Protein 4A3P (pdb70)

Secondary structure (DSSP, 8-state):
---HHHHHHHHHHHTTPPP-TT-EEEEEEHHHHHHHHHHHT-STT--TTTT-GGG---SB--GGGBPP--BPSS--BTTTEEEEEHHHHHHHHHHH-BPTT----EEEEEEETTEEEE--SPEEEEEEETTEEEEEEEEEE-TTSBHHHHHHHHHHHTT--TTS-EEEEEEEETTEEEE---TTSBHHHHT--TT-EEEEEEPP------

InterPro domains:
  IPR001394 Peptidase C19, ubiquitin carboxyl-terminal hydrolase [PF00443] (289-930)
  IPR006615 Peptidase C19, ubiquitin-specific peptidase, DUSP domain [PF06337] (27-118)
  IPR006615 Peptidase C19, ubiquitin-specific peptidase, DUSP domain [PS51283] (7-118)
  IPR006615 Peptidase C19, ubiquitin-specific peptidase, DUSP domain [SM00695] (23-121)
  IPR013792 RNA 3'-terminal phosphate cyclase/enolpyruvate transferase, alpha/beta [SSF55205] (500-602)
  IPR018200 Ubiquitin specific protease, conserved site [PS00972] (290-305)
  IPR018200 Ubiquitin specific protease, conserved site [PS00973] (875-892)
  IPR028135 Ubiquitin-like domain, USP-type [PF14836] (136-222)
  IPR028889 Ubiquitin specific protease UPS, catalytic domain [PS50235] (289-933)
  IPR029071 Ubiquitin-like domain superfamily [SSF54236] (146-217)
  IPR029346 Ubiquitin carboxyl-terminal hydrolase, C-terminal [PF14533] (472-600)
  IPR035927 DUSP-like superfamily [G3DSA:3.30.2230.10] (3-131)
  IPR035927 DUSP-like superfamily [SSF143791] (6-119)
  IPR038765 Papain-like cysteine peptidase superfamily [SSF54001] (286-932)
  IPR050185 Ubiquitin carboxyl-terminal hydrolase [PTHR21646] (228-932)

Radius of gyration: 21.7 Å; Cα contacts (8 Å, |Δi|>4): 375; chains: 1; bounding box: 63×31×49 Å

Solvent-accessible surface area: 12199 Å² total; per-residue (Å²): 107,29,86,41,71,52,3,54,61,40,0,38,98,20,39,166,51,78,58,158,115,46,63,37,8,31,0,0,16,19,89,10,2,102,50,0,54,45,28,0,0,31,37,98,171,25,81,189,53,64,36,60,138,125,6,89,21,14,53,0,43,0,64,37,3,55,105,149,122,67,13,85,121,153,24,93,66,123,140,51,12,12,30,0,12,57,90,0,9,78,58,0,45,90,37,9,79,42,64,120,88,35,140,66,9,44,32,60,1,15,112,99,71,176,138,37,80,10,10,17,99,50,9,37,0,78,0,0,32,37,70,76,72,137,87,60,37,56,95,119,12,9,64,40,44,44,2,52,54,0,30,127,54,0,44,93,42,46,96,11,74,141,164,51,111,26,78,5,44,16,70,146,120,86,143,49,31,68,63,23,112,67,76,117,31,40,0,109,116,34,51,8,114,112,27,9,26,0,0,0,0,46,19,66,187,118,94,80,60,97

B-factor: mean 21.83, std 9.87, range [9.02, 79.8]

GO terms:
  GO:0005515 protein binding (F, IPI)
  GO:0101005 deubiquitinase activity (F, IDA)
  GO:0016579 protein deubiquitination (P, IDA)
  GO:0051252 regulation of RNA metabolic process (P, IDA)
  GO:0035520 monoubiquitinated protein deubiquitination (P, IDA)
  GO:1900246 positive regulation of RIG-I signaling pathway (P, IDA)
  GO:1990380 K48-linked deubiquitinase activity (F, IDA)
  GO:0061649 ubiquitin-modified histone reader activity (F, IDA)
  GO:0004843 cysteine-type deubiquitinase activity (F, IDA)
  GO:0005634 nucleus (C, IDA)
  GO:0005737 cytoplasm (C, IDA)
  GO:1905035 negative regulation of antifungal innate immune response (P, IDA)
  GO:1990167 protein K27-linked deubiquitination (P, IDA)
  GO:0030509 BMP signaling pathway (P, IDA)
  GO:0007179 transforming growth factor beta receptor signaling pathway (P, IDA)
  GO:0004197 cysteine-type endopeptidase activity (F, IMP)
  GO:0005160 transforming growth factor beta receptor binding (F, IPI)
  GO:0046332 SMAD binding (F, IPI)
  GO:0004843 cysteine-type deubiquitinase activity (F, TAS)
  GO:0004197 cysteine-type endopeptidase activity (F, TAS)

CATH classification: 3.30.2230.10 (+1 more: 3.10.20.90)

Organism: Homo sapiens (NCBI:txid9606)

Foldseek 3Di:
DDQLVVLLVVQVVQLPDFADFFFKKFKAFVVLVVLSCLQSVNDPVRVPQHVPPVSNSAAGDPPVQDDVVRGDPPDDEPVTIGMGTPVSVVVSCVVHNHDPPDDIQMFGWDDDDPGIDTDRHWAKEWEEEPVDPPPTDIDTDHQQQFQLVVVVVNCVVVVPDPPWDKWKWKDPDPPDIDTPPDRGHGNNRVVDGHHIYMYMWTQDPVGTPD

Structure (mmCIF, N/CA/C/O backbone):
data_4A3P
#
_entry.id   4A3P
#
_cell.length_a   44.950
_cell.length_b   44.250
_cell.length_c   56.150
_cell.angle_alpha   90.00
_cell.angle_beta   104.33
_cell.angle_gamma   90.00
#
_symmetry.space_group_name_H-M   'P 1 21 1'
#
loop_
_entity.id
_entity.type
_entity.pdbx_description
1 polymer 'UBIQUITIN CARBOXYL-TERMINAL HYDROLASE 15'
2 non-polymer 'ACETATE ION'
3 non-polymer 'IODIDE ION'
4 water water
#
loop_
_atom_site.group_PDB
_atom_site.id
_atom_site.type_symbol
_atom_site.label_atom_id
_atom_site.label_alt_id
_atom_site.label_comp_id
_atom_site.label_asym_id
_atom_site.label_entity_id
_atom_site.label_seq_id
_atom_site.pdbx_PDB_ins_code
_atom_site.Cartn_x
_atom_site.Cartn_y
_atom_site.Cartn_z
_atom_site.occupancy
_atom_site.B_iso_or_equiv
_atom_site.auth_seq_id
_atom_site.auth_comp_id
_atom_site.auth_asym_id
_atom_site.auth_atom_id
_atom_site.pdbx_PDB_model_num
ATOM 1 N N . ALA A 1 3 ? -0.871 8.712 34.029 1.00 34.88 6 ALA A N 1
ATOM 2 C CA . ALA A 1 3 ? -1.325 7.844 32.912 1.00 25.66 6 ALA A CA 1
ATOM 3 C C . ALA A 1 3 ? -2.786 8.161 32.553 1.00 32.79 6 ALA A C 1
ATOM 4 O O . ALA A 1 3 ? -3.508 8.774 33.349 1.00 33.99 6 ALA A O 1
ATOM 6 N N . ALA A 1 4 ? -3.217 7.770 31.353 1.00 28.31 7 ALA A N 1
ATOM 7 C CA . ALA A 1 4 ? -4.568 7.977 30.949 1.00 22.08 7 ALA A CA 1
ATOM 8 C C . ALA A 1 4 ? -5.464 7.109 31.869 1.00 22.84 7 ALA A C 1
ATOM 9 O O . ALA A 1 4 ? -5.012 6.049 32.464 1.00 23.35 7 ALA A O 1
ATOM 11 N N . ASP A 1 5 ? -6.722 7.481 31.962 1.00 23.34 8 ASP A N 1
ATOM 12 C CA . ASP A 1 5 ? -7.633 6.627 32.742 1.00 22.45 8 ASP A CA 1
ATOM 13 C C . ASP A 1 5 ? -7.736 5.323 31.987 1.00 22.20 8 ASP A C 1
ATOM 14 O O . ASP A 1 5 ? -7.435 5.241 30.786 1.00 19.93 8 ASP A O 1
ATOM 19 N N . LEU A 1 6 ? -8.262 4.326 32.686 1.00 21.65 9 LEU A N 1
ATOM 20 C CA . LEU A 1 6 ? -8.264 2.964 32.161 1.00 20.24 9 LEU A CA 1
ATOM 21 C C . LEU A 1 6 ? -9.132 2.827 30.902 1.00 22.70 9 LEU A C 1
ATOM 22 O O . LEU A 1 6 ? -8.753 2.107 29.965 1.00 21.31 9 LEU A O 1
ATOM 27 N N . ASP A 1 7 ? -10.264 3.531 30.849 1.00 23.40 10 ASP A N 1
ATOM 28 C CA . ASP A 1 7 ? -11.067 3.484 29.645 1.00 21.29 10 ASP A CA 1
ATOM 29 C C . ASP A 1 7 ? -10.374 4.106 28.404 1.00 24.94 10 ASP A C 1
ATOM 30 O O . ASP A 1 7 ? -10.566 3.636 27.317 1.00 23.51 10 ASP A O 1
ATOM 35 N N . THR A 1 8 ? -9.656 5.197 28.596 1.00 21.41 11 THR A N 1
ATOM 36 C CA . THR A 1 8 ? -8.926 5.843 27.510 1.00 21.80 11 THR A CA 1
ATOM 37 C C . THR A 1 8 ? -7.819 4.940 27.034 1.00 17.99 11 THR A C 1
ATOM 38 O O . THR A 1 8 ? -7.597 4.824 25.858 1.00 18.40 11 THR A O 1
ATOM 42 N N . GLN A 1 9 ? -7.122 4.265 27.957 1.00 17.07 12 GLN A N 1
ATOM 43 C CA . GLN A 1 9 ? -6.019 3.341 27.557 1.00 13.89 12 GLN A CA 1
ATOM 44 C C . GLN A 1 9 ? -6.609 2.271 26.681 1.00 14.17 12 GLN A C 1
ATOM 45 O O . GLN A 1 9 ? -6.069 1.941 25.639 1.00 15.04 12 GLN A O 1
ATOM 51 N N . ARG A 1 10 ? -7.674 1.605 27.159 1.00 15.24 13 ARG A N 1
ATOM 52 C CA . ARG A 1 10 ? -8.353 0.552 26.415 1.00 16.63 13 ARG A CA 1
ATOM 53 C C . ARG A 1 10 ? -8.801 1.032 25.022 1.00 14.95 13 ARG A C 1
ATOM 54 O O . ARG A 1 10 ? -8.574 0.353 24.003 1.00 15.32 13 ARG A O 1
ATOM 62 N N . SER A 1 11 ? -9.488 2.160 24.980 1.00 16.27 14 SER A N 1
ATOM 63 C CA . SER A 1 11 ? -10.040 2.568 23.733 1.00 17.05 14 SER A CA 1
ATOM 64 C C . SER A 1 11 ? -8.986 2.962 22.715 1.00 16.04 14 SER A C 1
ATOM 65 O O . SER A 1 11 ? -9.096 2.615 21.549 1.00 15.98 14 SER A O 1
ATOM 68 N N . ASP A 1 12 ? -7.970 3.676 23.168 1.00 15.09 15 ASP A N 1
ATOM 69 C CA . ASP A 1 12 ? -6.880 4.090 22.259 1.00 13.53 15 ASP A CA 1
ATOM 70 C C . ASP A 1 12 ? -6.163 2.859 21.701 1.00 12.74 15 ASP A C 1
ATOM 71 O O . ASP A 1 12 ? -5.926 2.789 20.511 1.00 13.54 15 ASP A O 1
ATOM 76 N N . ILE A 1 13 ? -5.763 1.936 22.578 1.00 11.44 16 ILE A N 1
ATOM 77 C CA . ILE A 1 13 ? -4.992 0.812 22.157 1.00 11.19 16 ILE A CA 1
ATOM 78 C C . ILE A 1 13 ? -5.863 -0.130 21.303 1.00 11.58 16 ILE A C 1
ATOM 79 O O . ILE A 1 13 ? -5.354 -0.693 20.329 1.00 11.55 16 ILE A O 1
ATOM 84 N N . ALA A 1 14 ? -7.152 -0.304 21.621 1.00 12.34 17 ALA A N 1
ATOM 85 C CA . ALA A 1 14 ? -8.007 -1.115 20.777 1.00 13.44 17 ALA A CA 1
ATOM 86 C C . ALA A 1 14 ? -7.969 -0.607 19.325 1.00 12.37 17 ALA A C 1
ATOM 87 O O . ALA A 1 14 ? -7.911 -1.380 18.386 1.00 15.01 17 ALA A O 1
ATOM 89 N N . THR A 1 15 ? -8.098 0.707 19.152 1.00 13.09 18 THR A N 1
ATOM 90 C CA . THR A 1 15 ? -8.087 1.260 17.831 1.00 14.69 18 THR A CA 1
ATOM 91 C C . THR A 1 15 ? -6.689 1.126 17.192 1.00 10.76 18 THR A C 1
ATOM 92 O O . THR A 1 15 ? -6.541 0.731 16.018 1.00 12.18 18 THR A O 1
ATOM 96 N N . LEU A 1 16 ? -5.649 1.450 17.971 1.00 11.14 19 LEU A N 1
ATOM 97 C CA . LEU A 1 16 ? -4.269 1.415 17.405 1.00 10.46 19 LEU A CA 1
ATOM 98 C C . LEU A 1 16 ? -3.819 -0.019 16.968 1.00 10.14 19 LEU A C 1
ATOM 99 O O . LEU A 1 16 ? -3.109 -0.184 15.994 1.00 11.36 19 LEU A O 1
ATOM 104 N N . LEU A 1 17 ? -4.293 -1.053 17.675 1.00 10.94 20 LEU A N 1
ATOM 105 C CA . LEU A 1 17 ? -3.971 -2.436 17.307 1.00 11.15 20 LEU A CA 1
ATOM 106 C C . LEU A 1 17 ? -4.484 -2.761 15.891 1.00 12.52 20 LEU A C 1
ATOM 107 O O . LEU A 1 17 ? -3.956 -3.661 15.244 1.00 14.99 20 LEU A O 1
ATOM 112 N N . LYS A 1 18 ? -5.494 -2.044 15.426 1.00 13.02 21 LYS A N 1
ATOM 113 C CA . LYS A 1 18 ? -6.116 -2.273 14.132 1.00 13.77 21 LYS A CA 1
ATOM 114 C C . LYS A 1 18 ? -5.688 -1.332 12.992 1.00 14.61 21 LYS A C 1
ATOM 115 O O . LYS A 1 18 ? -6.157 -1.409 11.935 1.00 15.24 21 LYS A O 1
ATOM 121 N N . THR A 1 19 ? -4.775 -0.429 13.291 1.00 12.01 22 THR A N 1
ATOM 122 C CA A THR A 1 19 ? -4.167 0.485 12.358 0.50 12.24 22 THR A CA 1
ATOM 123 C CA B THR A 1 19 ? -4.440 0.466 12.321 0.50 13.55 22 THR A CA 1
ATOM 124 C C . THR A 1 19 ? -3.752 -0.261 11.114 1.00 11.92 22 THR A C 1
ATOM 125 O O . THR A 1 19 ? -3.084 -1.204 11.249 1.00 15.21 22 THR A O 1
ATOM 132 N N . SER A 1 20 ? -4.034 0.275 9.954 1.00 13.15 23 SER A N 1
ATOM 133 C CA A SER A 1 20 ? -3.636 -0.465 8.705 0.50 13.75 23 SER A CA 1
ATOM 134 C CA B SER A 1 20 ? -3.652 -0.523 8.749 0.50 13.59 23 SER A CA 1
ATOM 135 C C . SER A 1 20 ? -2.078 -0.557 8.655 1.00 12.83 23 SER A C 1
ATOM 136 O O . SER A 1 20 ? -1.416 0.358 9.024 1.00 14.73 23 SER A O 1
ATOM 141 N N . LEU A 1 21 ? -1.600 -1.669 8.149 1.00 13.53 24 LEU A N 1
ATOM 142 C CA . LEU A 1 21 ? -0.162 -1.839 7.885 1.00 14.05 24 LEU A CA 1
ATOM 143 C C . LEU A 1 21 ? 0.246 -1.150 6.631 1.00 17.41 24 LEU A C 1
ATOM 144 O O . LEU A 1 21 ? -0.183 -1.527 5.597 1.00 22.54 24 LEU A O 1
ATOM 149 N N . ARG A 1 22 ? 1.105 -0.149 6.752 1.00 16.39 25 ARG A N 1
ATOM 150 C CA . ARG A 1 22 ? 1.533 0.611 5.600 1.00 19.92 25 ARG A CA 1
ATOM 151 C C . ARG A 1 22 ? 3.053 0.461 5.504 1.00 19.75 25 ARG A C 1
ATOM 152 O O . ARG A 1 22 ? 3.756 0.637 6.499 1.00 17.56 25 ARG A O 1
ATOM 160 N N . LYS A 1 23 ? 3.509 0.087 4.322 1.00 21.13 26 LYS A N 1
ATOM 161 C CA . LYS A 1 23 ? 4.903 -0.177 4.108 1.00 21.53 26 LYS A CA 1
ATOM 162 C C . LYS A 1 23 ? 5.733 1.003 4.603 1.00 23.37 26 LYS A C 1
ATOM 163 O O . LYS A 1 23 ? 5.453 2.085 4.296 1.00 20.99 26 LYS A O 1
ATOM 169 N N . GLY A 1 24 ? 6.758 0.723 5.383 1.00 20.05 27 GLY A N 1
ATOM 170 C CA . GLY A 1 24 ? 7.684 1.741 5.809 1.00 20.28 27 GLY A CA 1
ATOM 171 C C . GLY A 1 24 ? 7.340 2.349 7.152 1.00 15.39 27 GLY A C 1
ATOM 172 O O . GLY A 1 24 ? 8.179 3.081 7.702 1.00 18.15 27 GLY A O 1
ATOM 173 N N . ASP A 1 25 ? 6.152 2.024 7.730 1.00 16.84 28 ASP A N 1
ATOM 174 C CA . ASP A 1 25 ? 5.858 2.405 9.088 1.00 15.27 28 ASP A CA 1
ATOM 175 C C . ASP A 1 25 ? 6.647 1.519 10.082 1.00 12.30 28 ASP A C 1
ATOM 176 O O . ASP A 1 25 ? 7.123 0.445 9.726 1.00 14.91 28 ASP A O 1
ATOM 181 N N . THR A 1 26 ? 6.901 2.028 11.300 1.00 13.80 29 THR A N 1
ATOM 182 C CA . THR A 1 26 ? 7.602 1.304 12.322 1.00 12.18 29 THR A CA 1
ATOM 183 C C . THR A 1 26 ? 6.574 0.800 13.318 1.00 11.79 29 THR A C 1
ATOM 184 O O . THR A 1 26 ? 5.733 1.613 13.825 1.00 14.10 29 THR A O 1
ATOM 188 N N . TRP A 1 27 ? 6.638 -0.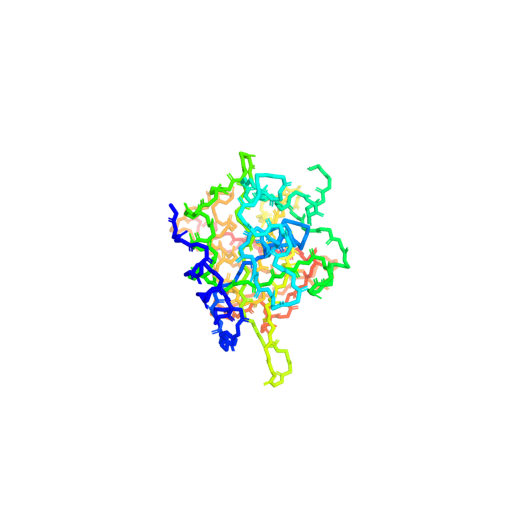446 13.654 1.00 11.98 30 TRP A N 1
ATOM 189 C CA . TRP A 1 27 ? 5.822 -1.081 14.697 1.00 10.32 30 TRP A CA 1
ATOM 190 C C . TRP A 1 27 ? 6.732 -1.687 15.706 1.00 12.41 30 TRP A C 1
ATOM 191 O O . TRP A 1 27 ? 7.968 -1.769 15.494 1.00 14.79 30 TRP A O 1
ATOM 202 N N . TYR A 1 28 ? 6.163 -2.023 16.842 1.00 10.72 31 TYR A N 1
ATOM 203 C CA . TYR A 1 28 ? 6.856 -2.486 18.005 1.00 12.24 31 TYR A CA 1
ATOM 204 C C . TYR A 1 28 ? 6.292 -3.762 18.558 1.00 11.93 31 TYR A C 1
ATOM 205 O O . TYR A 1 28 ? 5.080 -3.912 18.603 1.00 13.04 31 TYR A O 1
ATOM 214 N N . LEU A 1 29 ? 7.152 -4.699 18.952 1.00 10.91 32 LEU A N 1
ATOM 215 C CA . LEU A 1 29 ? 6.766 -5.890 19.615 1.00 11.04 32 LEU A CA 1
ATOM 216 C C . LEU A 1 29 ? 6.566 -5.688 21.093 1.00 12.70 32 LEU A C 1
ATOM 217 O O . LEU A 1 29 ? 7.340 -5.105 21.800 1.00 15.14 32 LEU A O 1
ATOM 222 N N . VAL A 1 30 ? 5.486 -6.292 21.603 1.00 11.61 33 VAL A N 1
ATOM 223 C CA . VAL A 1 30 ? 5.163 -6.296 23.060 1.00 12.58 33 VAL A CA 1
ATOM 224 C C . VAL A 1 30 ? 4.936 -7.740 23.461 1.00 11.89 33 VAL A C 1
ATOM 225 O O . VAL A 1 30 ? 4.073 -8.395 22.888 1.00 12.66 33 VAL A O 1
ATOM 229 N N . ASP A 1 31 ? 5.636 -8.212 24.461 1.00 12.34 34 ASP A N 1
ATOM 230 C CA . ASP A 1 31 ? 5.456 -9.591 24.957 1.00 14.53 34 ASP A CA 1
ATOM 231 C C . ASP A 1 31 ? 4.006 -9.789 25.358 1.00 15.12 34 ASP A C 1
ATOM 232 O O . ASP A 1 31 ? 3.409 -8.991 26.078 1.00 14.16 34 ASP A O 1
ATOM 237 N N . SER A 1 32 ? 3.395 -10.834 24.855 1.00 14.09 35 SER A N 1
ATOM 238 C CA A SER A 1 32 ? 1.995 -11.142 25.185 0.50 15.01 35 SER A CA 1
ATOM 239 C CA B SER A 1 32 ? 2.003 -11.154 25.200 0.50 14.83 35 SER A CA 1
ATOM 240 C C . SER A 1 32 ? 1.740 -11.425 26.677 1.00 16.50 35 SER A C 1
ATOM 241 O O . SER A 1 32 ? 0.598 -11.177 27.166 1.00 19.79 35 SER A O 1
ATOM 246 N N . ARG A 1 33 ? 2.702 -11.875 27.441 1.00 17.91 36 ARG A N 1
ATOM 247 C CA . ARG A 1 33 ? 2.578 -12.002 28.884 1.00 20.39 36 ARG A CA 1
ATOM 248 C C . ARG A 1 33 ? 2.273 -10.679 29.540 1.00 19.95 36 ARG A C 1
ATOM 249 O O . ARG A 1 33 ? 1.346 -10.579 30.267 1.00 18.76 36 ARG A O 1
ATOM 252 N N . TRP A 1 34 ? 3.070 -9.675 29.241 1.00 14.92 37 TRP A N 1
ATOM 253 C CA . TRP A 1 34 ? 2.848 -8.348 29.741 1.00 13.33 37 TRP A CA 1
ATOM 254 C C . TRP A 1 34 ? 1.504 -7.801 29.243 1.00 13.72 37 TRP A C 1
ATOM 255 O O . TRP A 1 34 ? 0.744 -7.300 30.013 1.00 14.23 37 TRP A O 1
ATOM 266 N N . PHE A 1 35 ? 1.238 -7.910 27.960 1.00 12.07 38 PHE A N 1
ATOM 267 C CA . PHE A 1 35 ? 0.006 -7.402 27.359 1.00 12.65 38 PHE A CA 1
ATOM 268 C C . PHE A 1 35 ? -1.278 -8.010 27.983 1.00 12.49 38 PHE A C 1
ATOM 269 O O . PHE A 1 35 ? -2.239 -7.343 28.132 1.00 13.40 38 PHE A O 1
ATOM 277 N N . LYS A 1 36 ? -1.220 -9.278 28.299 1.00 14.09 39 LYS A N 1
ATOM 278 C CA . LYS A 1 36 ? -2.333 -9.958 28.936 1.00 14.34 39 LYS A CA 1
ATOM 279 C C . LYS A 1 36 ? -2.631 -9.343 30.294 1.00 12.97 39 LYS A C 1
ATOM 280 O O . LYS A 1 36 ? -3.774 -9.167 30.627 1.00 15.22 39 LYS A O 1
ATOM 286 N N . GLN A 1 37 ? -1.631 -9.068 31.085 1.00 15.42 40 GLN A N 1
ATOM 287 C CA . GLN A 1 37 ? -1.850 -8.384 32.339 1.00 13.96 40 GLN A CA 1
ATOM 288 C C . GLN A 1 37 ? -2.400 -6.996 32.121 1.00 14.13 40 GLN A C 1
ATOM 289 O O . GLN A 1 37 ? -3.336 -6.584 32.761 1.00 15.08 40 GLN A O 1
ATOM 295 N N . TRP A 1 38 ? -1.810 -6.278 31.181 1.00 13.87 41 TRP A N 1
ATOM 296 C CA . TRP A 1 38 ? -2.323 -4.968 30.878 1.00 14.24 41 TRP A CA 1
ATOM 297 C C . TRP A 1 38 ? -3.821 -5.037 30.538 1.00 13.45 41 TRP A C 1
ATOM 298 O O . TRP A 1 38 ? -4.602 -4.235 30.999 1.00 15.21 41 TRP A O 1
ATOM 309 N N . LYS A 1 39 ? -4.212 -5.982 29.705 1.00 12.78 42 LYS A N 1
ATOM 310 C CA . LYS A 1 39 ? -5.597 -6.080 29.304 1.00 13.43 42 LYS A CA 1
ATOM 311 C C . LYS A 1 39 ? -6.521 -6.316 30.508 1.00 15.02 42 LYS A C 1
ATOM 312 O O . LYS A 1 39 ? -7.558 -5.756 30.562 1.00 15.75 42 LYS A O 1
ATOM 318 N N . LYS A 1 40 ? -6.107 -7.161 31.420 1.00 13.89 43 LYS A N 1
ATOM 319 C CA . LYS A 1 40 ? -6.897 -7.399 32.615 1.00 14.17 43 LYS A CA 1
ATOM 320 C C . LYS A 1 40 ? -7.014 -6.125 33.416 1.00 15.16 43 LYS A C 1
ATOM 321 O O . LYS A 1 40 ? -8.097 -5.810 33.890 1.00 17.08 43 LYS A O 1
ATOM 327 N N . TYR A 1 41 ? -5.907 -5.412 33.540 1.00 15.14 44 TYR A N 1
ATOM 328 C CA . TYR A 1 41 ? -5.870 -4.216 34.383 1.00 13.84 44 TYR A CA 1
ATOM 329 C C . TYR A 1 41 ? -6.776 -3.150 33.815 1.00 15.52 44 TYR A C 1
ATOM 330 O O . TYR A 1 41 ? -7.389 -2.387 34.622 1.00 16.34 44 TYR A O 1
ATOM 339 N N . VAL A 1 42 ? -6.867 -2.993 32.514 1.00 16.46 45 VAL A N 1
ATOM 340 C CA . VAL A 1 42 ? -7.685 -1.933 31.936 1.00 15.90 45 VAL A CA 1
ATOM 341 C C . VAL A 1 42 ? -9.080 -2.367 31.574 1.00 16.88 45 VAL A C 1
ATOM 342 O O . VAL A 1 42 ? -9.842 -1.583 31.131 1.00 18.84 45 VAL A O 1
ATOM 346 N N . GLY A 1 43 ? -9.400 -3.637 31.790 1.00 16.56 46 GLY A N 1
ATOM 347 C CA . GLY A 1 43 ? -10.661 -4.188 31.348 1.00 17.36 46 GLY A CA 1
ATOM 348 C C . GLY A 1 43 ? -10.881 -4.119 29.847 1.00 17.69 46 GLY A C 1
ATOM 349 O O . GLY A 1 43 ? -11.916 -3.724 29.365 1.00 19.12 46 GLY A O 1
ATOM 350 N N . PHE A 1 44 ? -9.841 -4.527 29.113 1.00 17.42 47 PHE A N 1
ATOM 351 C CA . PHE A 1 44 ? -9.786 -4.375 27.685 1.00 17.49 47 PHE A CA 1
ATOM 352 C C . PHE A 1 44 ? -10.948 -5.044 26.981 1.00 16.86 47 PHE A C 1
ATOM 353 O O . PHE A 1 44 ? -11.556 -4.522 26.088 1.00 19.58 47 PHE A O 1
ATOM 361 N N . ASP A 1 45 ? -11.232 -6.243 27.413 1.00 20.24 48 ASP A N 1
ATOM 362 C CA . ASP A 1 45 ? -12.260 -6.999 26.800 1.00 22.43 48 ASP A CA 1
ATOM 363 C C . ASP A 1 45 ? -13.478 -7.083 27.698 1.00 19.67 48 ASP A C 1
ATOM 364 O O . ASP A 1 45 ? -13.412 -7.171 28.864 1.00 19.48 48 ASP A O 1
ATOM 369 N N . SER A 1 46 ? -14.609 -7.051 27.049 1.00 24.62 49 SER A N 1
ATOM 370 C CA . SER A 1 46 ? -15.853 -7.083 27.708 1.00 28.11 49 SER A CA 1
ATOM 371 C C . SER A 1 46 ? -15.989 -8.276 28.609 1.00 25.09 49 SER A C 1
ATOM 372 O O . SER A 1 46 ? -16.600 -8.224 29.616 1.00 29.33 49 SER A O 1
ATOM 375 N N . TRP A 1 47 ? -15.379 -9.367 28.219 1.00 24.21 50 TRP A N 1
ATOM 376 C CA . TRP A 1 47 ? -15.526 -10.536 29.009 1.00 23.57 50 TRP A CA 1
ATOM 377 C C . TRP A 1 47 ? -14.430 -10.739 30.055 1.00 21.40 50 TRP A C 1
ATOM 378 O O . TRP A 1 47 ? -14.355 -11.767 30.644 1.00 24.35 50 TRP A O 1
ATOM 389 N N . ASP A 1 48 ? -13.558 -9.750 30.251 1.00 19.54 51 ASP A N 1
ATOM 390 C CA . ASP A 1 48 ? -12.597 -9.800 31.346 1.00 21.48 51 ASP A CA 1
ATOM 391 C C . ASP A 1 48 ? -12.348 -8.485 32.033 1.00 19.39 51 ASP A C 1
ATOM 392 O O . ASP A 1 48 ? -11.314 -7.887 31.878 1.00 23.07 51 ASP A O 1
ATOM 397 N N . LYS A 1 49 ? -13.336 -8.075 32.804 1.00 20.37 52 LYS A N 1
ATOM 398 C CA . LYS A 1 49 ? -13.252 -6.907 33.625 1.00 23.97 52 LYS A CA 1
ATOM 399 C C . LYS A 1 49 ? -13.185 -7.236 35.114 1.00 22.72 52 LYS A C 1
ATOM 400 O O . LYS A 1 49 ? -13.267 -6.376 35.955 1.00 23.51 52 LYS A O 1
ATOM 406 N N . TYR A 1 50 ? -12.984 -8.521 35.397 1.00 21.31 53 TYR A N 1
ATOM 407 C CA . TYR A 1 50 ? -13.043 -9.015 36.783 1.00 22.69 53 TYR A CA 1
ATOM 408 C C . TYR A 1 50 ? -11.999 -8.379 37.703 1.00 22.38 53 TYR A C 1
ATOM 409 O O . TYR A 1 50 ? -12.247 -8.239 38.920 1.00 26.92 53 TYR A O 1
ATOM 418 N N . GLN A 1 51 ? -10.862 -7.985 37.131 1.00 21.60 54 GLN A N 1
ATOM 419 C CA . GLN A 1 51 ? -9.735 -7.451 37.891 1.00 21.01 54 GLN A CA 1
ATOM 420 C C . GLN A 1 51 ? -9.330 -6.082 37.392 1.00 18.66 54 GLN A C 1
ATOM 421 O O . GLN A 1 51 ? -8.281 -5.595 37.774 1.00 20.67 54 GLN A O 1
ATOM 427 N N . MET A 1 52 ? -10.247 -5.421 36.683 1.00 19.95 55 MET A N 1
ATOM 428 C CA . MET A 1 52 ? -9.991 -4.105 36.166 1.00 18.67 55 MET A CA 1
ATOM 429 C C . MET A 1 52 ? -9.663 -3.128 37.283 1.00 20.30 55 MET A C 1
ATOM 430 O O . MET A 1 52 ? -10.412 -3.015 38.275 1.00 22.67 55 MET A O 1
ATOM 435 N N . GLY A 1 53 ? -8.559 -2.413 37.140 1.00 18.35 56 GLY A N 1
ATOM 436 C CA . GLY A 1 53 ? -8.080 -1.530 38.216 1.00 19.81 56 GLY A CA 1
ATOM 437 C C . GLY A 1 53 ? -7.367 -2.149 39.409 1.00 23.72 56 GLY A C 1
ATOM 438 O O . GLY A 1 53 ? -6.891 -1.407 40.302 1.00 27.57 56 GLY A O 1
ATOM 439 N N . ASP A 1 54 ? -7.260 -3.487 39.457 1.00 24.00 57 ASP A N 1
ATOM 440 C CA . ASP A 1 54 ? -6.652 -4.150 40.618 1.00 24.27 57 ASP A CA 1
ATOM 441 C C . ASP A 1 54 ? -5.135 -4.155 40.525 1.00 21.05 57 ASP A C 1
ATOM 442 O O . ASP A 1 54 ? -4.603 -4.521 39.477 1.00 25.36 57 ASP A O 1
ATOM 447 N N . GLN A 1 55 ? -4.457 -3.817 41.638 1.00 25.49 58 GLN A N 1
ATOM 448 C CA . GLN A 1 55 ? -2.978 -3.762 41.676 1.00 29.52 58 GLN A CA 1
ATOM 449 C C . GLN A 1 55 ? -2.381 -5.143 41.393 1.00 27.50 58 GLN A C 1
ATOM 450 O O . GLN A 1 55 ? -1.315 -5.279 40.875 1.00 35.62 58 GLN A O 1
ATOM 456 N N . ASN A 1 56 ? -3.127 -6.173 41.757 1.00 27.97 59 ASN A N 1
ATOM 457 C CA . ASN A 1 56 ? -2.827 -7.561 41.485 1.00 30.76 59 ASN A CA 1
ATOM 458 C C . ASN A 1 56 ? -2.515 -7.878 39.984 1.00 25.69 59 ASN A C 1
ATOM 459 O O . ASN A 1 56 ? -1.687 -8.731 39.653 1.00 29.34 59 ASN A O 1
ATOM 464 N N . VAL A 1 57 ? -3.186 -7.207 39.060 1.00 25.94 60 VAL A N 1
ATOM 465 C CA . VAL A 1 57 ? -2.869 -7.400 37.629 1.00 22.00 60 VAL A CA 1
ATOM 466 C C . VAL A 1 57 ? -2.152 -6.171 37.007 1.00 19.28 60 VAL A C 1
ATOM 467 O O . VAL A 1 57 ? -1.965 -6.103 35.795 1.00 21.26 60 VAL A O 1
ATOM 471 N N . TYR A 1 58 ? -1.805 -5.164 37.812 1.00 21.70 61 TYR A N 1
ATOM 472 C CA . TYR A 1 58 ? -0.999 -4.053 37.287 1.00 19.87 61 TYR A CA 1
ATOM 473 C C . TYR A 1 58 ? 0.228 -4.598 36.611 1.00 20.24 61 TYR A C 1
ATOM 474 O O . TYR A 1 58 ? 0.970 -5.339 37.236 1.00 21.01 61 TYR A O 1
ATOM 483 N N . PRO A 1 59 ? 0.471 -4.222 35.340 1.00 18.60 62 PRO A N 1
ATOM 484 C CA . PRO A 1 59 ? 1.483 -4.973 34.577 1.00 19.22 62 PRO A CA 1
ATOM 485 C C . PRO A 1 59 ? 2.947 -4.553 34.839 1.00 17.68 62 PRO A C 1
ATOM 486 O O . PRO A 1 59 ? 3.841 -5.311 34.471 1.00 20.82 62 PRO A O 1
ATOM 490 N N . GLY A 1 60 ? 3.160 -3.411 35.489 1.00 20.24 63 GLY A N 1
ATOM 491 C CA . GLY A 1 60 ? 4.484 -2.842 35.723 1.00 17.30 63 GLY A CA 1
ATOM 492 C C . GLY A 1 60 ? 5.115 -2.381 34.435 1.00 17.88 63 GLY A C 1
ATOM 493 O O . GLY A 1 60 ? 4.454 -2.345 33.384 1.00 18.22 63 GLY A O 1
ATOM 494 N N . PRO A 1 61 ? 6.398 -1.969 34.500 1.00 18.36 64 PRO A N 1
ATOM 495 C CA . PRO A 1 61 ? 7.098 -1.577 33.305 1.00 17.63 64 PRO A CA 1
ATOM 496 C C . PRO A 1 61 ? 7.068 -2.623 32.203 1.00 15.36 64 PRO A C 1
ATOM 497 O O . PRO A 1 61 ? 7.132 -3.831 32.456 1.00 17.65 64 PRO A O 1
ATOM 501 N N . ILE A 1 62 ? 6.979 -2.161 30.960 1.00 15.19 65 ILE A N 1
ATOM 502 C CA . ILE A 1 62 ? 6.971 -3.061 29.806 1.00 14.44 65 ILE A CA 1
ATOM 503 C C . ILE A 1 62 ? 8.217 -3.945 29.835 1.00 14.68 65 ILE A C 1
ATOM 504 O O . ILE A 1 62 ? 9.335 -3.453 29.877 1.00 17.87 65 ILE A O 1
ATOM 509 N N . ASP A 1 63 ? 7.985 -5.239 29.714 1.00 17.10 66 ASP A N 1
ATOM 510 C CA . ASP A 1 63 ? 9.031 -6.243 29.843 1.00 17.12 66 ASP A CA 1
ATOM 511 C C . ASP A 1 63 ? 8.973 -7.185 28.666 1.00 16.75 66 ASP A C 1
ATOM 512 O O . ASP A 1 63 ? 8.084 -8.051 28.635 1.00 19.72 66 ASP A O 1
ATOM 517 N N . ASN A 1 64 ? 9.922 -7.056 27.748 1.00 16.64 67 ASN A N 1
ATOM 518 C CA . ASN A 1 64 ? 10.031 -7.913 26.603 1.00 15.85 67 ASN A CA 1
ATOM 519 C C . ASN A 1 64 ? 11.110 -8.961 26.713 1.00 17.15 67 ASN A C 1
ATOM 520 O O . ASN A 1 64 ? 11.441 -9.610 25.695 1.00 19.68 67 ASN A O 1
ATOM 525 N N . SER A 1 65 ? 11.665 -9.118 27.901 1.00 21.12 68 SER A N 1
ATOM 526 C CA . SER A 1 65 ? 12.793 -10.071 28.098 1.00 22.42 68 SER A CA 1
ATOM 527 C C . SER A 1 65 ? 12.472 -11.510 27.661 1.00 23.18 68 SER A C 1
ATOM 528 O O . SER A 1 65 ? 13.337 -12.248 27.160 1.00 25.55 68 SER A O 1
ATOM 531 N N . GLY A 1 66 ? 11.236 -11.936 27.793 1.00 19.79 69 GLY A N 1
ATOM 532 C CA . GLY A 1 66 ? 10.822 -13.229 27.296 1.00 23.17 69 GLY A CA 1
ATOM 533 C C . GLY A 1 66 ? 10.834 -13.446 25.812 1.00 22.31 69 GLY A C 1
ATOM 534 O O . GLY A 1 66 ? 10.688 -14.536 25.385 1.00 22.46 69 GLY A O 1
ATOM 535 N N . LEU A 1 67 ? 10.947 -12.377 25.033 1.00 16.62 70 LEU A N 1
ATOM 536 C CA . LEU A 1 67 ? 11.050 -12.475 23.588 1.00 18.00 70 LEU A CA 1
ATOM 537 C C . LEU A 1 67 ? 12.507 -12.563 23.103 1.00 15.21 70 LEU A C 1
ATOM 538 O O . LEU A 1 67 ? 12.742 -12.867 21.994 1.00 18.25 70 LEU A O 1
ATOM 543 N N . LEU A 1 68 ? 13.431 -12.259 23.978 1.00 17.35 71 LEU A N 1
ATOM 544 C CA . LEU A 1 68 ? 14.829 -12.107 23.586 1.00 17.47 71 LEU A CA 1
ATOM 545 C C . LEU A 1 68 ? 15.670 -13.305 23.988 1.00 19.15 71 LEU A C 1
ATOM 546 O O . LEU A 1 68 ? 15.467 -13.859 25.001 1.00 21.13 71 LEU A O 1
ATOM 551 N N . LYS A 1 69 ? 16.582 -13.684 23.121 1.00 20.82 72 LYS A N 1
ATOM 552 C CA . LYS A 1 69 ? 17.441 -14.822 23.408 1.00 21.13 72 LYS A CA 1
ATOM 553 C C . LYS A 1 69 ? 18.193 -14.591 24.680 1.00 20.99 72 LYS A C 1
ATOM 554 O O . LYS A 1 69 ? 18.663 -13.556 24.914 1.00 25.63 72 LYS A O 1
ATOM 560 N N . ASP A 1 70 ? 18.328 -15.625 25.482 1.00 20.63 73 ASP A N 1
ATOM 561 C CA . ASP A 1 70 ? 19.170 -15.578 26.656 1.00 21.28 73 ASP A CA 1
ATOM 562 C C . ASP A 1 70 ? 20.599 -15.162 26.234 1.00 25.96 73 ASP A C 1
ATOM 563 O O . ASP A 1 70 ? 21.099 -15.647 25.269 1.00 26.13 73 ASP A O 1
ATOM 568 N N . GLY A 1 71 ? 21.157 -14.208 26.962 1.00 28.54 74 GLY A N 1
ATOM 569 C CA . GLY A 1 71 ? 22.534 -13.773 26.778 1.00 37.48 74 GLY A CA 1
ATOM 570 C C . GLY A 1 71 ? 22.718 -12.523 25.941 1.00 39.23 74 GLY 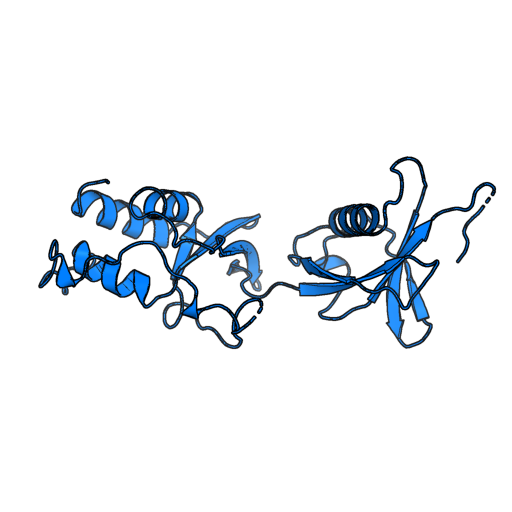A C 1
ATOM 571 O O . GLY A 1 71 ? 23.790 -12.280 25.404 1.00 45.66 74 GLY A O 1
ATOM 572 N N . SER A 1 75 ? 18.646 -9.770 19.930 1.00 34.52 78 SER A N 1
ATOM 573 C CA . SER A 1 75 ? 18.279 -10.910 19.150 1.00 24.56 78 SER A CA 1
ATOM 574 C C . SER A 1 75 ? 17.007 -11.600 19.686 1.00 22.07 78 SER A C 1
ATOM 575 O O . SER A 1 75 ? 16.927 -11.939 20.821 1.00 21.84 78 SER A O 1
ATOM 578 N N . LEU A 1 76 ? 16.042 -11.800 18.809 1.00 17.61 79 LEU A N 1
ATOM 579 C CA . LEU A 1 76 ? 14.805 -12.458 19.203 1.00 16.79 79 LEU A CA 1
ATOM 580 C C . LEU A 1 76 ? 14.909 -13.983 19.226 1.00 19.04 79 LEU A C 1
ATOM 581 O O . LEU A 1 76 ? 15.563 -14.554 18.414 1.00 20.39 79 LEU A O 1
ATOM 586 N N . LYS A 1 77 ? 14.183 -14.607 20.130 1.00 18.20 80 LYS A N 1
ATOM 587 C CA . LYS A 1 77 ? 14.053 -16.048 20.141 1.00 19.73 80 LYS A CA 1
ATOM 588 C C . LYS A 1 77 ? 13.472 -16.473 18.855 1.00 18.77 80 LYS A C 1
ATOM 589 O O . LYS A 1 77 ? 12.770 -15.756 18.263 1.00 22.07 80 LYS A O 1
ATOM 595 N N . GLU A 1 78 ? 13.775 -17.697 18.442 1.00 21.51 81 GLU A N 1
ATOM 596 C CA . GLU A 1 78 ? 13.239 -18.243 17.216 1.00 25.53 81 GLU A CA 1
ATOM 597 C C . GLU A 1 78 ? 11.821 -18.704 17.406 1.00 23.27 81 GLU A C 1
ATOM 598 O O . GLU A 1 78 ? 11.362 -19.019 18.540 1.00 25.88 81 GLU A O 1
ATOM 604 N N . HIS A 1 79 ? 11.130 -18.722 16.269 1.00 24.74 82 HIS A N 1
ATOM 605 C CA . HIS A 1 79 ? 9.757 -19.283 16.112 1.00 25.49 82 HIS A CA 1
ATOM 606 C C . HIS A 1 79 ? 8.753 -18.607 16.981 1.00 25.61 82 HIS A C 1
ATOM 607 O O . HIS A 1 79 ? 7.890 -19.235 17.506 1.00 26.04 82 HIS A O 1
ATOM 614 N N . LEU A 1 80 ? 8.876 -17.293 17.146 1.00 20.30 83 LEU A N 1
ATOM 615 C CA . LEU A 1 80 ? 7.841 -16.531 17.850 1.00 18.91 83 LEU A CA 1
ATOM 616 C C . LEU A 1 80 ? 6.614 -16.406 16.915 1.00 22.37 83 LEU A C 1
ATOM 617 O O . LEU A 1 80 ? 6.749 -16.256 15.682 1.00 22.68 83 LEU A O 1
ATOM 622 N N . ILE A 1 81 ? 5.419 -16.448 17.514 1.00 18.08 84 ILE A N 1
ATOM 623 C CA . ILE A 1 81 ? 4.152 -16.411 16.787 1.00 21.18 84 ILE A CA 1
ATOM 624 C C . ILE A 1 81 ? 3.352 -15.230 17.216 1.00 15.98 84 ILE A C 1
ATOM 625 O O . ILE A 1 81 ? 3.218 -14.975 18.405 1.00 18.17 84 ILE A O 1
ATOM 630 N N . ASP A 1 82 ? 2.890 -14.458 16.244 1.00 19.81 85 ASP A N 1
ATOM 631 C CA . ASP A 1 82 ? 2.081 -13.268 16.470 1.00 17.89 85 ASP A CA 1
ATOM 632 C C . ASP A 1 82 ? 0.833 -13.681 17.251 1.00 17.11 85 ASP A C 1
ATOM 633 O O . ASP A 1 82 ? 0.269 -14.766 17.018 1.00 20.53 85 ASP A O 1
ATOM 638 N N . GLU A 1 83 ? 0.441 -12.833 18.212 1.00 19.57 86 GLU A N 1
ATOM 639 C CA . GLU A 1 83 ? -0.709 -12.984 19.114 1.00 20.84 86 GLU A CA 1
ATOM 640 C C . GLU A 1 83 ? -0.378 -13.904 20.243 1.00 20.56 86 GLU A C 1
ATOM 641 O O . GLU A 1 83 ? -0.599 -13.562 21.400 1.00 22.11 86 GLU A O 1
ATOM 647 N N . LEU A 1 84 ? 0.141 -15.069 19.947 1.00 18.05 87 LEU A N 1
ATOM 648 C CA . LEU A 1 84 ? 0.457 -16.046 20.967 1.00 21.24 87 LEU A CA 1
ATOM 649 C C . LEU A 1 84 ? 1.642 -15.592 21.833 1.00 17.98 87 LEU A C 1
ATOM 650 O O . LEU A 1 84 ? 1.542 -15.643 23.058 1.00 17.96 87 LEU A O 1
ATOM 655 N N . ASP A 1 85 ? 2.716 -15.104 21.200 1.00 15.92 88 ASP A N 1
ATOM 656 C CA . ASP A 1 85 ? 3.932 -14.768 21.935 1.00 15.00 88 ASP A CA 1
ATOM 657 C C . ASP A 1 85 ? 4.129 -13.271 22.089 1.00 14.98 88 ASP A C 1
ATOM 658 O O . ASP A 1 85 ? 4.752 -12.811 23.039 1.00 14.48 88 ASP A O 1
ATOM 663 N N . TYR A 1 86 ? 3.730 -12.543 21.069 1.00 15.76 89 TYR A N 1
ATOM 664 C CA . TYR A 1 86 ? 3.847 -11.057 21.074 1.00 16.10 89 TYR A CA 1
ATOM 665 C C . TYR A 1 86 ? 2.628 -10.419 20.420 1.00 15.40 89 TYR A C 1
ATOM 666 O O . TYR A 1 86 ? 1.919 -11.095 19.676 1.00 13.53 89 TYR A O 1
ATOM 675 N N . ILE A 1 87 ? 2.365 -9.159 20.738 1.00 12.58 90 ILE A N 1
ATOM 676 C CA . ILE A 1 87 ? 1.426 -8.375 19.935 1.00 14.91 90 ILE A CA 1
ATOM 677 C C . ILE A 1 87 ? 2.237 -7.234 19.275 1.00 11.62 90 ILE A C 1
ATOM 678 O O . ILE A 1 87 ? 3.363 -6.902 19.667 1.00 14.16 90 ILE A O 1
ATOM 683 N N . LEU A 1 88 ? 1.620 -6.647 18.267 1.00 12.00 91 LEU A N 1
ATOM 684 C CA . LEU A 1 88 ? 2.225 -5.609 17.476 1.00 11.24 91 LEU A CA 1
ATOM 685 C C . LEU A 1 88 ? 1.481 -4.312 17.657 1.00 12.62 91 LEU A C 1
ATOM 686 O O . LEU A 1 88 ? 0.248 -4.278 17.501 1.00 12.79 91 LEU A O 1
ATOM 691 N N . LEU A 1 89 ? 2.227 -3.237 17.898 1.00 12.55 92 LEU A N 1
ATOM 692 C CA . LEU A 1 89 ? 1.630 -1.892 17.996 1.00 13.79 92 LEU A CA 1
ATOM 693 C C . LEU A 1 89 ? 2.359 -0.921 17.093 1.00 13.39 92 LEU A C 1
ATOM 694 O O . LEU A 1 89 ? 3.584 -1.006 16.948 1.00 13.50 92 LEU A O 1
ATOM 699 N N . PRO A 1 90 ? 1.622 0.038 16.531 1.00 12.11 93 PRO A N 1
ATOM 700 C CA . PRO A 1 90 ? 2.285 1.063 15.756 1.00 12.01 93 PRO A CA 1
ATOM 701 C C . PRO A 1 90 ? 2.987 2.010 16.712 1.00 12.38 93 PRO A C 1
ATOM 702 O O . PRO A 1 90 ? 2.767 1.957 17.929 1.00 12.63 93 PRO A O 1
ATOM 706 N N . THR A 1 91 ? 3.785 2.906 16.148 1.00 13.37 94 THR A N 1
ATOM 707 C CA . THR A 1 91 ? 4.568 3.869 16.925 1.00 15.78 94 THR A CA 1
ATOM 708 C C . THR A 1 91 ? 3.776 4.612 18.029 1.00 13.80 94 THR A C 1
ATOM 709 O O . THR A 1 91 ? 4.182 4.666 19.152 1.00 13.44 94 THR A O 1
ATOM 713 N N . GLU A 1 92 ? 2.607 5.133 17.630 1.00 12.96 95 GLU A N 1
ATOM 714 C CA . GLU A 1 92 ? 1.787 5.830 18.597 1.00 13.99 95 GLU A CA 1
ATOM 715 C C . GLU A 1 92 ? 1.385 4.948 19.766 1.00 13.07 95 GLU A C 1
ATOM 716 O O . GLU A 1 92 ? 1.262 5.424 20.896 1.00 14.14 95 GLU A O 1
ATOM 722 N N . GLY A 1 93 ? 0.994 3.736 19.465 1.00 12.16 96 GLY A N 1
ATOM 723 C CA . GLY A 1 93 ? 0.606 2.827 20.557 1.00 10.92 96 GLY A CA 1
ATOM 724 C C . GLY A 1 93 ? 1.775 2.430 21.474 1.00 11.30 96 GLY A C 1
ATOM 725 O O . GLY A 1 93 ? 1.586 2.423 22.682 1.00 11.57 96 GLY A O 1
ATOM 726 N N . TRP A 1 94 ? 2.948 2.127 20.900 1.00 11.49 97 TRP A N 1
ATOM 727 C CA . TRP A 1 94 ? 4.116 1.911 21.721 1.00 10.55 97 TRP A CA 1
ATOM 728 C C . TRP A 1 94 ? 4.377 3.093 22.631 1.00 12.23 97 TRP A C 1
ATOM 729 O O . TRP A 1 94 ? 4.615 2.986 23.795 1.00 14.14 97 TRP A O 1
ATOM 740 N N . ASN A 1 95 ? 4.446 4.265 22.016 1.00 12.28 98 ASN A N 1
ATOM 741 C CA . ASN A 1 95 ? 4.839 5.462 22.744 1.00 13.48 98 ASN A CA 1
ATOM 742 C C . ASN A 1 95 ? 3.895 5.688 23.935 1.00 13.26 98 ASN A C 1
ATOM 743 O O . ASN A 1 95 ? 4.305 6.074 25.034 1.00 15.60 98 ASN A O 1
ATOM 748 N N . LYS A 1 96 ? 2.593 5.453 23.715 1.00 13.35 99 LYS A N 1
ATOM 749 C CA . LYS A 1 96 ? 1.603 5.565 24.805 1.00 13.71 99 LYS A CA 1
ATOM 750 C C . LYS A 1 96 ? 1.812 4.577 25.904 1.00 13.93 99 LYS A C 1
ATOM 751 O O . LYS A 1 96 ? 1.851 4.973 27.103 1.00 16.01 99 LYS A O 1
ATOM 757 N N . LEU A 1 97 ? 2.063 3.295 25.554 1.00 14.08 100 LEU A N 1
ATOM 758 C CA . LEU A 1 97 ? 2.281 2.328 26.595 1.00 13.76 100 LEU A CA 1
ATOM 759 C C . LEU A 1 97 ? 3.555 2.723 27.394 1.00 15.22 100 LEU A C 1
ATOM 760 O O . LEU A 1 97 ? 3.567 2.604 28.615 1.00 15.20 100 LEU A O 1
ATOM 765 N N . VAL A 1 98 ? 4.617 3.123 26.679 1.00 14.40 101 VAL A N 1
ATOM 766 C CA . VAL A 1 98 ? 5.879 3.522 27.359 1.00 15.91 101 VAL A CA 1
ATOM 767 C C . VAL A 1 98 ? 5.628 4.709 28.330 1.00 15.86 101 VAL A C 1
ATOM 768 O O . VAL A 1 98 ? 6.078 4.761 29.457 1.00 15.97 101 VAL A O 1
ATOM 772 N N . SER A 1 99 ? 4.853 5.659 27.872 1.00 15.07 102 SER A N 1
ATOM 773 C CA A SER A 1 99 ? 4.526 6.798 28.710 0.50 14.54 102 SER A CA 1
ATOM 774 C CA B SER A 1 99 ? 4.548 6.795 28.717 0.50 16.48 102 SER A CA 1
ATOM 775 C C . SER A 1 99 ? 3.731 6.387 29.951 1.00 19.19 102 SER A C 1
ATOM 776 O O . SER A 1 99 ? 3.910 6.898 31.067 1.00 21.98 102 SER A O 1
ATOM 781 N N . TRP A 1 100 ? 2.822 5.469 29.749 1.00 15.83 103 TRP A N 1
ATOM 782 C CA . TRP A 1 100 ? 1.991 5.071 30.886 1.00 16.08 103 TRP A CA 1
ATOM 783 C C . TRP A 1 100 ? 2.646 4.183 31.873 1.00 15.98 103 TRP A C 1
ATOM 784 O O . TRP A 1 100 ? 2.324 4.261 33.085 1.00 18.93 103 TRP A O 1
ATOM 795 N N . TYR A 1 101 ? 3.498 3.286 31.420 1.00 17.25 104 TYR A N 1
ATOM 796 C CA . TYR A 1 101 ? 4.088 2.247 32.278 1.00 15.98 104 TYR A CA 1
ATOM 797 C C . TYR A 1 101 ? 5.573 2.288 32.483 1.00 17.59 104 TYR A C 1
ATOM 798 O O . TYR A 1 101 ? 6.036 1.676 33.444 1.00 20.37 104 TYR A O 1
ATOM 807 N N . THR A 1 102 ? 6.313 3.006 31.608 1.00 16.60 105 THR A N 1
ATOM 808 C CA . THR A 1 102 ? 7.780 2.939 31.492 1.00 18.65 105 THR A CA 1
ATOM 809 C C . THR A 1 102 ? 8.216 1.612 30.872 1.00 16.30 105 THR A C 1
ATOM 810 O O . THR A 1 102 ? 7.440 0.629 30.855 1.00 17.29 105 THR A O 1
ATOM 814 N N . LEU A 1 103 ? 9.425 1.616 30.309 1.00 18.78 106 LEU A N 1
ATOM 815 C CA . LEU A 1 103 ? 10.050 0.404 29.817 1.00 18.17 106 LEU A CA 1
ATOM 816 C C . LEU A 1 103 ? 10.978 -0.117 30.896 1.00 19.09 106 LEU A C 1
ATOM 817 O O . LEU A 1 103 ? 11.679 0.678 31.566 1.00 23.96 106 LEU A O 1
ATOM 822 N N . MET A 1 104 ? 10.947 -1.410 31.122 1.00 20.62 107 MET A N 1
ATOM 823 C CA A MET A 1 104 ? 11.798 -2.002 32.134 0.50 18.82 107 MET A CA 1
ATOM 824 C CA B MET A 1 104 ? 11.802 -2.036 32.113 0.50 19.83 107 MET A CA 1
ATOM 825 C C . MET A 1 104 ? 13.264 -1.639 31.968 1.00 20.35 107 MET A C 1
ATOM 826 O O . MET A 1 104 ? 13.762 -1.574 30.839 1.00 20.65 107 MET A O 1
ATOM 835 N N . GLU A 1 105 ? 13.936 -1.394 33.117 1.00 22.67 108 GLU A N 1
ATOM 836 C CA . GLU A 1 105 ? 15.375 -1.047 33.146 1.00 25.19 108 GLU A CA 1
ATOM 837 C C . GLU A 1 105 ? 16.182 -2.026 32.338 1.00 25.54 108 GLU A C 1
ATOM 838 O O . GLU A 1 105 ? 15.968 -3.255 32.437 1.00 26.76 108 GLU A O 1
ATOM 841 N N . GLY A 1 106 ? 17.067 -1.491 31.492 1.00 26.42 109 GLY A N 1
ATOM 842 C CA . GLY A 1 106 ? 18.027 -2.340 30.768 1.00 31.04 109 GLY A CA 1
ATOM 843 C C . GLY A 1 106 ? 17.597 -2.779 29.404 1.00 30.86 109 GLY A C 1
ATOM 844 O O . GLY A 1 106 ? 18.398 -3.291 28.643 1.00 36.85 109 GLY A O 1
ATOM 845 N N . GLN A 1 107 ? 16.318 -2.592 29.097 1.00 28.06 110 GLN A N 1
ATOM 846 C CA . GLN A 1 107 ? 15.766 -3.008 27.834 1.00 23.93 110 GLN A CA 1
ATOM 847 C C . GLN A 1 107 ? 15.724 -1.874 26.854 1.00 22.33 110 GLN A C 1
ATOM 848 O O . GLN A 1 107 ? 15.678 -0.708 27.267 1.00 22.57 110 GLN A O 1
ATOM 854 N N . GLU A 1 108 ? 15.711 -2.265 25.569 1.00 23.54 111 GLU A N 1
ATOM 855 C CA . GLU A 1 108 ? 15.522 -1.375 24.473 1.00 21.01 111 GLU A CA 1
ATOM 856 C C . GLU A 1 108 ? 14.248 -1.778 23.763 1.00 20.70 111 GLU A C 1
ATOM 857 O O . GLU A 1 108 ? 13.834 -2.947 23.804 1.00 21.69 111 GLU A O 1
ATOM 863 N N . PRO A 1 109 ? 13.582 -0.822 23.137 1.00 17.77 112 PRO A N 1
ATOM 864 C CA . PRO A 1 109 ? 12.434 -1.222 22.315 1.00 15.81 112 PRO A CA 1
ATOM 865 C C . PRO A 1 109 ? 12.815 -2.173 21.189 1.00 14.28 112 PRO A C 1
ATOM 866 O O . PRO A 1 109 ? 13.985 -2.184 20.693 1.00 19.59 112 PRO A O 1
ATOM 870 N N . ILE A 1 110 ? 11.822 -2.919 20.753 1.00 13.68 113 ILE A N 1
ATOM 871 C CA . ILE A 1 110 ? 11.957 -3.864 19.652 1.00 12.54 113 ILE A CA 1
ATOM 872 C C . ILE A 1 110 ? 11.200 -3.271 18.472 1.00 12.55 113 ILE A C 1
ATOM 873 O O . ILE A 1 110 ? 10.004 -3.579 18.288 1.00 12.45 113 ILE A O 1
ATOM 878 N N . ALA A 1 111 ? 11.874 -2.406 17.712 1.00 12.09 114 ALA A N 1
ATOM 879 C CA . ALA A 1 111 ? 11.313 -1.670 16.603 1.00 12.52 114 ALA A CA 1
ATOM 880 C C . ALA A 1 111 ? 11.546 -2.395 15.316 1.00 9.94 114 ALA A C 1
ATOM 881 O O . ALA A 1 111 ? 12.650 -2.832 15.041 1.00 13.15 114 ALA A O 1
ATOM 883 N N . ARG A 1 112 ? 10.495 -2.510 14.514 1.00 11.68 115 ARG A N 1
ATOM 884 C CA . ARG A 1 112 ? 10.534 -3.242 13.268 1.00 11.02 115 ARG A CA 1
ATOM 885 C C . ARG A 1 112 ? 9.764 -2.543 12.169 1.00 13.25 115 ARG A C 1
ATOM 886 O O . ARG A 1 112 ? 8.878 -1.784 12.402 1.00 13.61 115 ARG A O 1
ATOM 894 N N . LYS A 1 113 ? 10.124 -2.791 10.939 1.00 13.74 116 LYS A N 1
ATOM 895 C CA . LYS A 1 113 ? 9.432 -2.147 9.843 1.00 13.72 116 LYS A CA 1
ATOM 896 C C . LYS A 1 113 ? 8.327 -2.987 9.194 1.00 13.20 116 LYS A C 1
ATOM 897 O O . LYS A 1 113 ? 8.418 -4.138 9.188 1.00 14.73 116 LYS A O 1
ATOM 903 N N . VAL A 1 114 ? 7.351 -2.315 8.591 1.00 13.86 117 VAL A N 1
ATOM 904 C CA . VAL A 1 114 ? 6.333 -2.973 7.780 1.00 12.54 117 VAL A CA 1
ATOM 905 C C . VAL A 1 114 ? 6.807 -3.113 6.331 1.00 14.47 117 VAL A C 1
ATOM 906 O O . VAL A 1 114 ? 7.018 -2.121 5.633 1.00 17.15 117 VAL A O 1
ATOM 910 N N . VAL A 1 115 ? 6.970 -4.358 5.896 1.00 15.95 118 VAL A N 1
ATOM 911 C CA . VAL A 1 115 ? 7.447 -4.693 4.548 1.00 19.75 118 VAL A CA 1
ATOM 912 C C . VAL A 1 115 ? 6.328 -5.425 3.773 1.00 26.36 118 VAL A C 1
ATOM 913 O O . VAL A 1 115 ? 5.275 -5.560 4.256 1.00 32.79 118 VAL A O 1
ATOM 917 N N . GLU A 1 116 ? 6.613 -5.933 2.583 1.00 19.97 119 GLU A N 1
ATOM 918 C CA . GLU A 1 116 ? 5.614 -6.654 1.808 1.00 23.25 119 GLU A CA 1
ATOM 919 C C . GLU A 1 116 ? 5.606 -8.174 2.114 1.00 21.54 119 GLU A C 1
ATOM 920 O O . GLU A 1 116 ? 6.575 -8.712 2.482 1.00 25.72 119 GLU A O 1
ATOM 926 N N . GLN A 1 117 ? 4.417 -8.755 2.042 1.00 17.66 120 GLN A N 1
ATOM 927 C CA . GLN A 1 117 ? 4.228 -10.173 2.214 1.00 17.11 120 GLN A CA 1
ATOM 928 C C . GLN A 1 117 ? 3.289 -10.598 1.124 1.00 22.83 120 GLN A C 1
ATOM 929 O O . GLN A 1 117 ? 2.095 -10.617 1.299 1.00 25.41 120 GLN A O 1
ATOM 935 N N . GLY A 1 118 ? 3.868 -10.915 -0.027 1.00 21.92 121 GLY A N 1
ATOM 936 C CA . GLY A 1 118 ? 3.107 -11.065 -1.233 1.00 22.96 121 GLY A CA 1
ATOM 937 C C . GLY A 1 118 ? 2.496 -9.738 -1.584 1.00 24.06 121 GLY A C 1
ATOM 938 O O . GLY A 1 118 ? 3.176 -8.769 -1.605 1.00 25.01 121 GLY A O 1
ATOM 939 N N . MET A 1 119 ? 1.191 -9.739 -1.804 1.00 25.44 122 MET A N 1
ATOM 940 C CA . MET A 1 119 ? 0.470 -8.512 -2.106 1.00 23.17 122 MET A CA 1
ATOM 941 C C . MET A 1 119 ? -0.054 -7.848 -0.805 1.00 24.98 122 MET A C 1
ATOM 942 O O . MET A 1 119 ? -0.640 -6.848 -0.888 1.00 22.83 122 MET A O 1
ATOM 947 N N . PHE A 1 120 ? 0.216 -8.466 0.335 1.00 18.52 123 PHE A N 1
ATOM 948 C CA . PHE A 1 120 ? -0.174 -7.928 1.645 1.00 17.96 123 PHE A CA 1
ATOM 949 C C . PHE A 1 120 ? 1.075 -7.394 2.335 1.00 20.63 123 PHE A C 1
ATOM 950 O O . PHE A 1 120 ? 1.999 -7.115 1.681 1.00 27.41 123 PHE A O 1
ATOM 958 N N . CYS A 1 121 ? 1.026 -7.259 3.640 1.00 21.29 127 CYS A N 1
ATOM 959 C CA . CYS A 1 121 ? 2.115 -6.707 4.403 1.00 18.31 127 CYS A CA 1
ATOM 960 C C . CYS A 1 121 ? 2.319 -7.507 5.587 1.00 17.94 127 CYS A C 1
ATOM 961 O O . CYS A 1 121 ? 1.571 -8.349 5.918 1.00 19.75 127 CYS A O 1
ATOM 964 N N . LYS A 1 122 ? 3.443 -7.246 6.243 1.00 17.41 128 LYS A N 1
ATOM 965 C CA . LYS A 1 122 ? 3.784 -7.847 7.477 1.00 18.72 128 LYS A CA 1
ATOM 966 C C . LYS A 1 122 ? 4.752 -6.909 8.180 1.00 16.27 128 LYS A C 1
ATOM 967 O O . LYS A 1 122 ? 5.417 -6.139 7.574 1.00 17.23 128 LYS A O 1
ATOM 973 N N . VAL A 1 123 ? 4.783 -7.023 9.452 1.00 16.85 129 VAL A N 1
ATOM 974 C CA . VAL A 1 123 ? 5.862 -6.460 10.222 1.00 14.77 129 VAL A CA 1
ATOM 975 C C . VAL A 1 123 ? 6.990 -7.467 10.109 1.00 16.11 129 VAL A C 1
ATOM 976 O O . VAL A 1 123 ? 6.830 -8.611 10.372 1.00 18.16 129 VAL A O 1
ATOM 980 N N . GLU A 1 124 ? 8.173 -6.972 9.700 1.00 15.60 130 GLU A N 1
ATOM 981 C CA . GLU A 1 124 ? 9.356 -7.814 9.577 1.00 14.60 130 GLU A CA 1
ATOM 982 C C . GLU A 1 124 ? 9.898 -8.021 10.956 1.00 15.39 130 GLU A C 1
ATOM 983 O O . GLU A 1 124 ? 10.682 -7.170 11.452 1.00 19.94 130 GLU A O 1
ATOM 989 N N . VAL A 1 125 ? 9.691 -9.185 11.526 1.00 15.76 131 VAL A N 1
ATOM 990 C CA . VAL A 1 125 ? 10.091 -9.477 12.867 1.00 17.09 131 VAL A CA 1
ATOM 991 C C . VAL A 1 125 ? 11.556 -9.920 12.988 1.00 15.15 131 VAL A C 1
ATOM 992 O O . VAL A 1 125 ? 12.272 -9.369 13.825 1.00 18.41 131 VAL A O 1
ATOM 996 N N . TYR A 1 126 ? 12.014 -10.790 12.073 1.00 17.90 132 TYR A N 1
ATOM 997 C CA . TYR A 1 126 ? 13.396 -11.289 12.123 1.00 18.39 132 TYR A CA 1
ATOM 998 C C . TYR A 1 126 ? 14.256 -10.515 11.131 1.00 15.40 132 TYR A C 1
ATOM 999 O O . TYR A 1 126 ? 13.978 -10.545 9.935 1.00 18.94 132 TYR A O 1
ATOM 1008 N N . LEU A 1 127 ? 15.233 -9.767 11.639 1.00 13.95 133 LEU A N 1
ATOM 1009 C CA . LEU A 1 127 ? 16.161 -8.987 10.814 1.00 13.88 133 LEU A CA 1
ATOM 1010 C C . LEU A 1 127 ? 17.150 -9.910 10.080 1.00 11.50 133 LEU A C 1
ATOM 1011 O O . LEU A 1 127 ? 17.245 -11.104 10.397 1.00 16.98 133 LEU A O 1
ATOM 1016 N N . THR A 1 128 ? 17.868 -9.349 9.134 1.00 9.93 134 THR A N 1
ATOM 1017 C CA . THR A 1 128 ? 18.909 -10.012 8.386 1.00 11.36 134 THR A CA 1
ATOM 1018 C C . THR A 1 128 ? 20.274 -9.656 8.917 1.00 10.08 134 THR A C 1
ATOM 1019 O O . THR A 1 128 ? 20.697 -8.495 8.887 1.00 11.27 134 THR A O 1
ATOM 1023 N N . GLU A 1 129 ? 21.022 -10.679 9.417 1.00 10.83 135 GLU A N 1
ATOM 1024 C CA . GLU A 1 129 ? 22.359 -10.477 9.934 1.00 10.87 135 GLU A CA 1
ATOM 1025 C C . GLU A 1 129 ? 23.359 -10.617 8.778 1.00 10.68 135 GLU A C 1
ATOM 1026 O O . GLU A 1 129 ? 23.288 -11.614 8.045 1.00 15.21 135 GLU A O 1
ATOM 1032 N N . LEU A 1 130 ? 24.239 -9.623 8.633 1.00 9.21 136 LEU A N 1
ATOM 1033 C CA . LEU A 1 130 ? 25.307 -9.616 7.67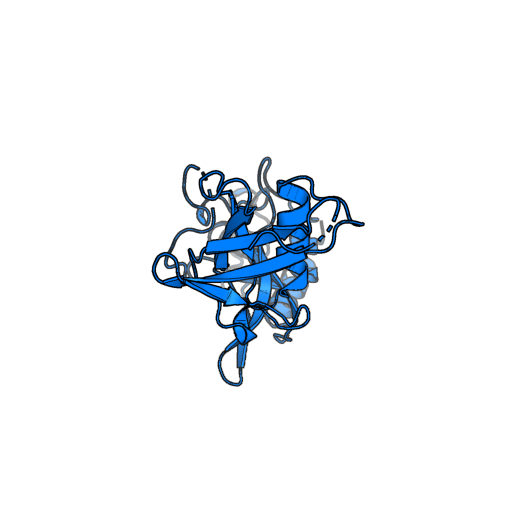1 1.00 9.66 136 LEU A CA 1
ATOM 1034 C C . LEU A 1 130 ? 26.646 -9.640 8.335 1.00 10.74 136 LEU A C 1
ATOM 1035 O O . LEU A 1 130 ? 26.790 -9.025 9.405 1.00 11.72 136 LEU A O 1
ATOM 1040 N N . LYS A 1 131 ? 27.639 -10.308 7.720 1.00 10.29 137 LYS A N 1
ATOM 1041 C CA . LYS A 1 131 ? 28.999 -10.300 8.215 1.00 11.21 137 LYS A CA 1
ATOM 1042 C C . LYS A 1 131 ? 29.735 -9.249 7.464 1.00 10.66 137 LYS A C 1
ATOM 1043 O O . LYS A 1 131 ? 29.828 -9.346 6.265 1.00 13.61 137 LYS A O 1
ATOM 1049 N N . LEU A 1 132 ? 30.230 -8.234 8.162 1.00 10.21 138 LEU A N 1
ATOM 1050 C CA . LEU A 1 132 ? 30.875 -7.107 7.524 1.00 9.19 138 LEU A CA 1
ATOM 1051 C C . LEU A 1 132 ? 32.381 -7.094 7.739 1.00 11.11 138 LEU A C 1
ATOM 1052 O O . LEU A 1 132 ? 32.830 -7.303 8.849 1.00 11.89 138 LEU A O 1
ATOM 1057 N N . CYS A 1 133 ? 33.130 -6.761 6.689 1.00 11.69 139 CYS A N 1
ATOM 1058 C CA . CYS A 1 133 ? 34.598 -6.691 6.835 1.00 14.40 139 CYS A CA 1
ATOM 1059 C C . CYS A 1 133 ? 35.175 -5.674 5.841 1.00 13.23 139 CYS A C 1
ATOM 1060 O O . CYS A 1 133 ? 34.465 -5.206 4.959 1.00 11.76 139 CYS A O 1
ATOM 1063 N N . GLU A 1 134 ? 36.447 -5.300 6.071 1.00 14.34 140 GLU A N 1
ATOM 1064 C CA . GLU A 1 134 ? 37.119 -4.347 5.256 1.00 15.03 140 GLU A CA 1
ATOM 1065 C C . GLU A 1 134 ? 38.240 -5.146 4.595 1.00 16.32 140 GLU A C 1
ATOM 1066 O O . GLU A 1 134 ? 38.839 -6.037 5.231 1.00 15.60 140 GLU A O 1
ATOM 1072 N N . ASN A 1 135 ? 38.526 -4.798 3.349 1.00 16.15 141 ASN A N 1
ATOM 1073 C CA . ASN A 1 135 ? 39.424 -5.614 2.494 1.00 17.50 141 ASN A CA 1
ATOM 1074 C C . ASN A 1 135 ? 40.852 -5.871 3.058 1.00 17.00 141 ASN A C 1
ATOM 1075 O O . ASN A 1 135 ? 41.485 -6.909 2.760 1.00 20.81 141 ASN A O 1
ATOM 1080 N N . GLY A 1 136 ? 41.346 -4.934 3.850 1.00 18.36 142 GLY A N 1
ATOM 1081 C CA . GLY A 1 136 ? 42.690 -5.060 4.444 1.00 22.41 142 GLY A CA 1
ATOM 1082 C C . GLY A 1 136 ? 42.821 -6.290 5.293 1.00 22.13 142 GLY A C 1
ATOM 1083 O O . GLY A 1 136 ? 43.926 -6.882 5.422 1.00 21.91 142 GLY A O 1
ATOM 1084 N N . ASN A 1 137 ? 41.703 -6.733 5.869 1.00 21.88 143 ASN A N 1
ATOM 1085 C CA . ASN A 1 137 ? 41.759 -7.891 6.709 1.00 23.00 143 ASN A CA 1
ATOM 1086 C C . ASN A 1 137 ? 40.437 -8.635 6.730 1.00 24.15 143 ASN A C 1
ATOM 1087 O O . ASN A 1 137 ? 39.579 -8.290 7.483 1.00 20.96 143 ASN A O 1
ATOM 1092 N N . MET A 1 138 ? 40.314 -9.641 5.884 1.00 29.35 144 MET A N 1
ATOM 1093 C CA . MET A 1 138 ? 39.087 -10.437 5.812 1.00 28.72 144 MET A CA 1
ATOM 1094 C C . MET A 1 138 ? 38.723 -11.205 7.110 1.00 27.20 144 MET A C 1
ATOM 1095 O O . MET A 1 138 ? 37.571 -11.669 7.273 1.00 33.51 144 MET A O 1
ATOM 1100 N N . ASN A 1 139 ? 39.669 -11.381 8.009 1.00 24.58 145 ASN A N 1
ATOM 1101 C CA . ASN A 1 139 ? 39.410 -12.003 9.315 1.00 27.44 145 ASN A CA 1
ATOM 1102 C C . ASN A 1 139 ? 38.867 -11.129 10.422 1.00 23.91 145 ASN A C 1
ATOM 1103 O O . ASN A 1 139 ? 38.631 -11.625 11.517 1.00 35.45 145 ASN A O 1
ATOM 1108 N N . ASN A 1 140 ? 38.734 -9.826 10.192 1.00 22.26 146 ASN A N 1
ATOM 1109 C CA . ASN A 1 140 ? 38.254 -8.951 11.256 1.00 22.57 146 ASN A CA 1
ATOM 1110 C C . ASN A 1 140 ? 36.820 -8.695 10.818 1.00 18.83 146 ASN A C 1
ATOM 1111 O O . ASN A 1 140 ? 36.543 -7.748 10.112 1.00 22.22 146 ASN A O 1
ATOM 1116 N N . VAL A 1 141 ? 35.918 -9.599 11.194 1.00 21.37 147 VAL A N 1
ATOM 1117 C CA . VAL A 1 141 ? 34.534 -9.557 10.749 1.00 19.46 147 VAL A CA 1
ATOM 1118 C C . VAL A 1 141 ? 33.661 -9.149 11.925 1.00 18.32 147 VAL A C 1
ATOM 1119 O O . VAL A 1 141 ? 33.893 -9.537 13.052 1.00 21.56 147 VAL A O 1
ATOM 1123 N N . VAL A 1 142 ? 32.669 -8.301 11.613 1.00 16.29 148 VAL A N 1
ATOM 1124 C CA . VAL A 1 142 ? 31.744 -7.749 12.636 1.00 16.07 148 VAL A CA 1
ATOM 1125 C C . VAL A 1 142 ? 30.344 -8.015 12.026 1.00 16.78 148 VAL A C 1
ATOM 1126 O O . VAL A 1 142 ? 30.040 -7.649 10.887 1.00 19.03 148 VAL A O 1
ATOM 1130 N N . THR A 1 143 ? 29.439 -8.533 12.839 1.00 12.25 149 THR A N 1
ATOM 1131 C CA . THR A 1 143 ? 28.085 -8.790 12.394 1.00 12.73 149 THR A CA 1
ATOM 1132 C C . THR A 1 143 ? 27.157 -7.680 12.818 1.00 12.48 149 THR A C 1
ATOM 1133 O O . THR A 1 143 ? 27.278 -7.075 13.943 1.00 15.35 149 THR A O 1
ATOM 1137 N N . ARG A 1 144 ? 26.249 -7.347 11.914 1.00 10.92 150 ARG A N 1
ATOM 1138 C CA . ARG A 1 144 ? 25.203 -6.331 12.144 1.00 11.60 150 ARG A CA 1
ATOM 1139 C C . ARG A 1 144 ? 23.914 -6.826 11.533 1.00 9.75 150 ARG A C 1
ATOM 1140 O O . ARG A 1 144 ? 23.899 -7.524 10.541 1.00 12.04 150 ARG A O 1
ATOM 1148 N N . ARG A 1 145 ? 22.806 -6.393 12.103 1.00 10.61 151 ARG A N 1
ATOM 1149 C CA . ARG A 1 145 ? 21.449 -6.688 11.630 1.00 10.38 151 ARG A CA 1
ATOM 1150 C C . ARG A 1 145 ? 20.834 -5.542 10.893 1.00 10.93 151 ARG A C 1
ATOM 1151 O O . ARG A 1 145 ? 20.969 -4.363 11.329 1.00 15.13 151 ARG A O 1
ATOM 1159 N N . PHE A 1 146 ? 20.127 -5.870 9.832 1.00 9.65 152 PHE A N 1
ATOM 1160 C CA . PHE A 1 146 ? 19.478 -4.894 8.972 1.00 10.74 152 PHE A CA 1
ATOM 1161 C C . PHE A 1 146 ? 18.099 -5.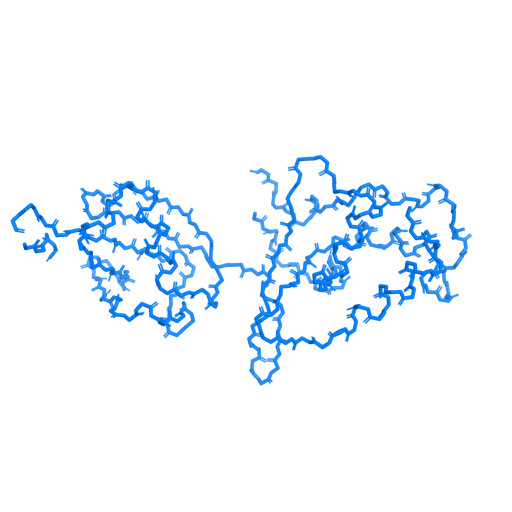350 8.575 1.00 11.53 152 PHE A C 1
ATOM 1162 O O . PHE A 1 146 ? 17.800 -6.532 8.607 1.00 11.04 152 PHE A O 1
ATOM 1170 N N . SER A 1 147 ? 17.250 -4.425 8.165 1.00 9.97 153 SER A N 1
ATOM 1171 C CA . SER A 1 147 ? 15.999 -4.733 7.542 1.00 9.45 153 SER A CA 1
ATOM 1172 C C . SER A 1 147 ? 16.203 -5.067 6.070 1.00 10.13 153 SER A C 1
ATOM 1173 O O . SER A 1 147 ? 17.061 -4.505 5.457 1.00 10.90 153 SER A O 1
ATOM 1176 N N . LYS A 1 148 ? 15.387 -5.932 5.487 1.00 11.75 154 LYS A N 1
ATOM 1177 C CA . LYS A 1 148 ? 15.403 -6.083 4.043 1.00 13.25 154 LYS A CA 1
ATOM 1178 C C . LYS A 1 148 ? 15.035 -4.814 3.265 1.00 11.89 154 LYS A C 1
ATOM 1179 O O . LYS A 1 148 ? 15.284 -4.698 2.118 1.00 14.45 154 LYS A O 1
ATOM 1185 N N . ALA A 1 149 ? 14.420 -3.883 3.953 1.00 11.74 155 ALA A N 1
ATOM 1186 C CA . ALA A 1 149 ? 14.119 -2.590 3.370 1.00 12.74 155 ALA A CA 1
ATOM 1187 C C . ALA A 1 149 ? 15.228 -1.571 3.515 1.00 11.05 155 ALA A C 1
ATOM 1188 O O . ALA A 1 149 ? 15.096 -0.503 2.935 1.00 13.33 155 ALA A O 1
ATOM 1190 N N . ASP A 1 150 ? 16.295 -1.854 4.273 1.00 11.05 156 ASP A N 1
ATOM 1191 C CA . ASP A 1 150 ? 17.435 -0.970 4.289 1.00 9.85 156 ASP A CA 1
ATOM 1192 C C . ASP A 1 150 ? 18.098 -0.989 2.922 1.00 9.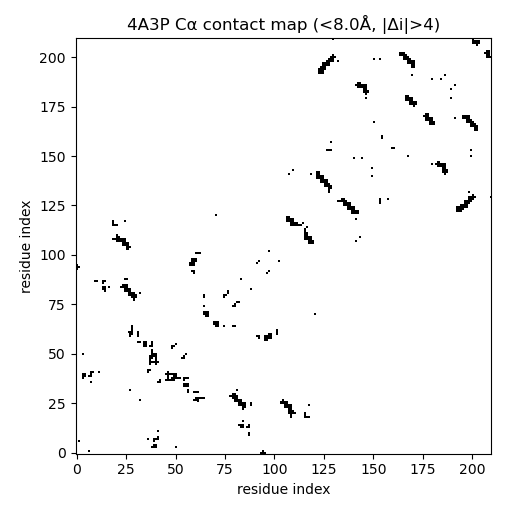32 156 ASP A C 1
ATOM 1193 O O . ASP A 1 150 ? 18.016 -1.961 2.181 1.00 12.10 156 ASP A O 1
ATOM 1198 N N . THR A 1 151 ? 18.850 0.095 2.607 1.00 10.27 157 THR A N 1
ATOM 1199 C CA . THR A 1 151 ? 19.543 0.220 1.386 1.00 10.22 157 THR A CA 1
ATOM 1200 C C . THR A 1 151 ? 20.996 -0.251 1.532 1.00 9.02 157 THR A C 1
ATOM 1201 O O . THR A 1 151 ? 21.589 -0.353 2.605 1.00 10.98 157 THR A O 1
ATOM 1205 N N . ILE A 1 152 ? 21.545 -0.515 0.371 1.00 10.37 158 ILE A N 1
ATOM 1206 C CA . ILE A 1 152 ? 22.957 -0.784 0.277 1.00 9.75 158 ILE A CA 1
ATOM 1207 C C . ILE A 1 152 ? 23.814 0.369 0.864 1.00 11.12 158 ILE A C 1
ATOM 1208 O O . ILE A 1 152 ? 24.769 0.144 1.581 1.00 12.13 158 ILE A O 1
ATOM 1213 N N . ASP A 1 153 ? 23.381 1.590 0.577 1.00 9.68 159 ASP A N 1
ATOM 1214 C CA . ASP A 1 153 ? 24.051 2.754 1.175 1.00 10.04 159 ASP A CA 1
ATOM 1215 C C . ASP A 1 153 ? 24.105 2.707 2.704 1.00 11.48 159 ASP A C 1
ATOM 1216 O O . ASP A 1 153 ? 25.148 2.968 3.332 1.00 13.83 159 ASP A O 1
ATOM 1221 N N . THR A 1 154 ? 22.991 2.283 3.333 1.00 10.53 160 THR A N 1
ATOM 1222 C CA . THR A 1 154 ? 22.966 2.132 4.746 1.00 11.39 160 THR A CA 1
ATOM 1223 C C . THR A 1 154 ? 23.992 1.100 5.215 1.00 10.49 160 THR A C 1
ATOM 1224 O O . THR A 1 154 ? 24.655 1.335 6.265 1.00 13.13 160 THR A O 1
ATOM 1228 N N . ILE A 1 155 ? 24.107 -0.013 4.542 1.00 9.66 161 ILE A N 1
ATOM 1229 C CA . ILE A 1 155 ? 25.148 -0.983 4.922 1.00 10.24 161 ILE A CA 1
ATOM 1230 C C . ILE A 1 155 ? 26.546 -0.347 4.833 1.00 11.64 161 ILE A C 1
ATOM 1231 O O . ILE A 1 155 ? 27.304 -0.453 5.719 1.00 13.10 161 ILE A O 1
ATOM 1236 N N . GLU A 1 156 ? 26.804 0.328 3.734 1.00 11.39 162 GLU A N 1
ATOM 1237 C CA . GLU A 1 156 ? 28.102 0.962 3.523 1.00 11.90 162 GLU A CA 1
ATOM 1238 C C . GLU A 1 156 ? 28.423 2.016 4.574 1.00 12.50 162 GLU A C 1
ATOM 1239 O O . GLU A 1 156 ? 29.505 2.075 5.052 1.00 13.95 162 GLU A O 1
ATOM 1245 N N . LYS A 1 157 ? 27.445 2.795 4.939 1.00 12.15 163 LYS A N 1
ATOM 1246 C CA . LYS A 1 157 ? 27.648 3.753 5.989 1.00 12.71 163 LYS A CA 1
ATOM 1247 C C . LYS A 1 157 ? 28.046 3.111 7.295 1.00 12.15 163 LYS A C 1
ATOM 1248 O O . LYS A 1 157 ? 28.877 3.577 8.003 1.00 15.46 163 LYS A O 1
ATOM 1254 N N . GLU A 1 158 ? 27.400 2.000 7.593 1.00 13.32 164 GLU A N 1
ATOM 1255 C CA . GLU A 1 158 ? 27.724 1.223 8.828 1.00 12.91 164 GLU A CA 1
ATOM 1256 C C . GLU A 1 158 ? 29.135 0.636 8.769 1.00 12.67 164 GLU A C 1
ATOM 1257 O O . GLU A 1 158 ? 29.891 0.710 9.772 1.00 13.21 164 GLU A O 1
ATOM 1263 N N . ILE A 1 159 ? 29.503 0.041 7.620 1.00 11.24 165 ILE A N 1
ATOM 1264 C CA . ILE A 1 159 ? 30.860 -0.528 7.492 1.00 11.63 165 ILE A CA 1
ATOM 1265 C C . ILE A 1 159 ? 31.913 0.589 7.697 1.00 11.99 165 ILE A C 1
ATOM 1266 O O . ILE A 1 159 ? 32.920 0.412 8.368 1.00 13.67 165 ILE A O 1
ATOM 1271 N N . ARG A 1 160 ? 31.680 1.726 7.056 1.00 12.37 166 ARG A N 1
ATOM 1272 C CA . ARG A 1 160 ? 32.621 2.825 7.117 1.00 14.97 166 ARG A CA 1
ATOM 1273 C C . ARG A 1 160 ? 32.798 3.300 8.550 1.00 14.37 166 ARG A C 1
ATOM 1274 O O . ARG A 1 160 ? 33.904 3.626 8.971 1.00 16.13 166 ARG A O 1
ATOM 1282 N N . LYS A 1 161 ? 31.703 3.309 9.311 1.00 13.74 167 LYS A N 1
ATOM 1283 C CA . LYS A 1 161 ? 31.777 3.610 10.733 1.00 14.90 167 LYS A CA 1
ATOM 1284 C C . LYS A 1 161 ? 32.544 2.632 11.590 1.00 14.32 167 LYS A C 1
ATOM 1285 O O . LYS A 1 161 ? 33.421 2.994 12.382 1.00 17.64 167 LYS A O 1
ATOM 1288 N N . ILE A 1 162 ? 32.262 1.353 11.364 1.00 13.92 168 ILE A N 1
ATOM 1289 C CA . ILE A 1 162 ? 32.916 0.305 12.121 1.00 13.08 168 ILE A CA 1
ATOM 1290 C C . ILE A 1 162 ? 34.433 0.328 11.930 1.00 13.60 168 ILE A C 1
ATOM 1291 O O . ILE A 1 162 ? 35.167 0.172 12.885 1.00 14.45 168 ILE A O 1
ATOM 1296 N N . PHE A 1 163 ? 34.842 0.533 10.693 1.00 12.03 169 PHE A N 1
ATOM 1297 C CA . PHE A 1 163 ? 36.280 0.367 10.302 1.00 12.60 169 PHE A CA 1
ATOM 1298 C C . PHE A 1 163 ? 37.027 1.705 10.178 1.00 12.35 169 PHE A C 1
ATOM 1299 O O . PHE A 1 163 ? 38.123 1.787 9.697 1.00 14.66 169 PHE A O 1
ATOM 1307 N N . SER A 1 164 ? 36.332 2.748 10.587 1.00 12.76 170 SER A N 1
ATOM 1308 C CA . SER A 1 164 ? 36.890 4.140 10.600 1.00 16.63 170 SER A CA 1
ATOM 1309 C C . SER A 1 164 ? 37.355 4.571 9.253 1.00 15.20 170 SER A C 1
ATOM 1310 O O . SER A 1 164 ? 38.474 5.086 9.123 1.00 18.58 170 SER A O 1
ATOM 1313 N N . ILE A 1 165 ? 36.540 4.370 8.226 1.00 18.14 171 ILE A N 1
ATOM 1314 C CA . ILE A 1 165 ? 36.895 4.762 6.872 1.00 19.10 171 ILE A CA 1
ATOM 1315 C C . ILE A 1 165 ? 36.479 6.207 6.705 1.00 20.14 171 ILE A C 1
ATOM 1316 O O . ILE A 1 165 ? 35.301 6.538 6.918 1.00 21.11 171 ILE A O 1
ATOM 1321 N N . PRO A 1 166 ? 37.392 7.100 6.291 1.00 23.80 172 PRO A N 1
ATOM 1322 C CA . PRO A 1 166 ? 36.971 8.508 6.107 1.00 24.45 172 PRO A CA 1
ATOM 1323 C C . PRO A 1 166 ? 35.985 8.774 4.943 1.00 22.09 172 PRO A C 1
ATOM 1324 O O . PRO A 1 166 ? 35.940 8.015 3.979 1.00 26.50 172 PRO A O 1
ATOM 1328 N N . ASP A 1 167 ? 35.100 9.780 5.095 1.00 28.43 173 ASP A N 1
ATOM 1329 C CA . ASP A 1 167 ? 34.085 10.123 4.042 1.00 34.84 173 ASP A CA 1
ATOM 1330 C C . ASP A 1 167 ? 34.718 10.426 2.694 1.00 29.83 173 ASP A C 1
ATOM 1331 O O . ASP A 1 167 ? 34.114 10.279 1.611 1.00 33.74 173 ASP A O 1
ATOM 1336 N N . GLU A 1 168 ? 35.920 10.932 2.742 1.00 29.97 174 GLU A N 1
ATOM 1337 C CA . GLU A 1 168 ? 36.593 11.315 1.502 1.00 40.37 174 GLU A CA 1
ATOM 1338 C C . GLU A 1 168 ? 37.119 10.073 0.723 1.00 38.58 174 GLU A C 1
ATOM 1339 O O . GLU A 1 168 ? 37.188 10.075 -0.524 1.00 45.49 174 GLU A O 1
ATOM 1345 N N . LYS A 1 169 ? 37.398 8.980 1.420 1.00 27.40 175 LYS A N 1
ATOM 1346 C CA . LYS A 1 169 ? 37.914 7.843 0.699 1.00 26.49 175 LYS A CA 1
ATOM 1347 C C . LYS A 1 169 ? 36.814 7.251 -0.122 1.00 27.95 175 LYS A C 1
ATOM 1348 O O . LYS A 1 169 ? 35.732 6.966 0.427 1.00 35.33 175 LYS A O 1
ATOM 1354 N N . GLU A 1 170 ? 37.083 6.962 -1.391 1.00 29.40 176 GLU A N 1
ATOM 1355 C CA . GLU A 1 170 ? 36.137 6.317 -2.284 1.00 32.64 176 GLU A CA 1
ATOM 1356 C C . GLU A 1 170 ? 36.181 4.845 -1.902 1.00 35.10 176 GLU A C 1
ATOM 1357 O O . GLU A 1 170 ? 37.199 4.315 -1.492 1.00 36.76 176 GLU A O 1
ATOM 1363 N N . THR A 1 171 ? 35.064 4.141 -2.170 1.00 54.40 177 THR A N 1
ATOM 1364 C CA . THR A 1 171 ? 34.984 2.715 -1.839 1.00 32.89 177 THR A CA 1
ATOM 1365 C C . THR A 1 171 ? 34.260 1.865 -2.912 1.00 28.19 177 THR A C 1
ATOM 1366 O O . THR A 1 171 ? 33.595 2.418 -3.786 1.00 32.92 177 THR A O 1
ATOM 1370 N N . ARG A 1 172 ? 34.447 0.557 -2.861 1.00 32.77 178 ARG A N 1
ATOM 1371 C CA . ARG A 1 172 ? 33.656 -0.387 -3.634 1.00 25.44 178 ARG A CA 1
ATOM 1372 C C . ARG A 1 172 ? 33.196 -1.461 -2.639 1.00 25.68 178 ARG A C 1
ATOM 1373 O O . ARG A 1 172 ? 34.020 -2.009 -1.863 1.00 24.76 178 ARG A O 1
ATOM 1381 N N . LEU A 1 173 ? 31.900 -1.822 -2.751 1.00 19.90 179 LEU A N 1
ATOM 1382 C CA . LEU A 1 173 ? 31.281 -2.830 -1.919 1.00 15.16 179 LEU A CA 1
ATOM 1383 C C . LEU A 1 173 ? 31.070 -4.070 -2.726 1.00 13.28 179 LEU A C 1
ATOM 1384 O O . LEU A 1 173 ? 30.654 -4.008 -3.864 1.00 15.90 179 LEU A O 1
ATOM 1389 N N . TRP A 1 174 ? 31.249 -5.206 -2.039 1.00 12.37 180 TRP A N 1
ATOM 1390 C CA . TRP A 1 174 ? 31.156 -6.562 -2.650 1.00 11.94 180 TRP A CA 1
ATOM 1391 C C . TRP A 1 174 ? 30.421 -7.488 -1.730 1.00 12.25 180 TRP A C 1
ATOM 1392 O O . TRP A 1 174 ? 30.561 -7.369 -0.513 1.00 13.08 180 TRP A O 1
ATOM 1403 N N . ASN A 1 175 ? 29.650 -8.377 -2.301 1.00 10.91 181 ASN A N 1
ATOM 1404 C CA . ASN A 1 175 ? 29.060 -9.482 -1.542 1.00 10.84 181 ASN A CA 1
ATOM 1405 C C . ASN A 1 175 ? 29.690 -10.806 -1.944 1.00 10.49 181 ASN A C 1
ATOM 1406 O O . ASN A 1 175 ? 29.923 -11.034 -3.125 1.00 14.54 181 ASN A O 1
ATOM 1411 N N . LYS A 1 176 ? 29.837 -11.704 -0.981 1.00 11.94 182 LYS A N 1
ATOM 1412 C CA . LYS A 1 176 ? 30.302 -13.058 -1.274 1.00 13.43 182 LYS A CA 1
ATOM 1413 C C . LYS A 1 176 ? 29.236 -13.845 -2.003 1.00 14.18 182 LYS A C 1
ATOM 1414 O O . LYS A 1 176 ? 28.058 -13.821 -1.627 1.00 15.50 182 LYS A O 1
ATOM 1420 N N . TYR A 1 177 ? 29.660 -14.556 -3.033 1.00 13.98 183 TYR A N 1
ATOM 1421 C CA . TYR A 1 177 ? 28.788 -15.436 -3.791 1.00 15.57 183 TYR A CA 1
ATOM 1422 C C . TYR A 1 177 ? 29.121 -16.888 -3.551 1.00 15.63 183 TYR A C 1
ATOM 1423 O O . TYR A 1 177 ? 28.210 -17.681 -3.449 1.00 12.72 183 TYR A O 1
ATOM 1432 N N . MET A 1 178 ? 30.400 -17.204 -3.353 1.00 14.62 184 MET A N 1
ATOM 1433 C CA . MET A 1 178 ? 30.982 -18.507 -2.955 1.00 18.63 184 MET A CA 1
ATOM 1434 C C . MET A 1 178 ? 32.471 -18.226 -2.562 1.00 16.11 184 MET A C 1
ATOM 1435 O O . MET A 1 178 ? 32.929 -17.096 -2.654 1.00 17.56 184 MET A O 1
ATOM 1440 N N . SER A 1 179 ? 33.254 -19.246 -2.200 1.00 16.10 185 SER A N 1
ATOM 1441 C CA A SER A 1 179 ? 34.617 -19.092 -1.800 0.50 14.77 185 SER A CA 1
ATOM 1442 C CA B SER A 1 179 ? 34.632 -19.071 -1.827 0.50 14.73 185 SER A CA 1
ATOM 1443 C C . SER A 1 179 ? 35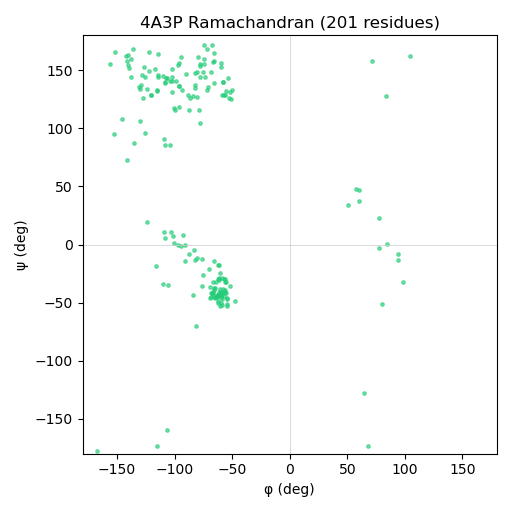.369 -18.233 -2.779 1.00 17.59 185 SER A C 1
ATOM 1444 O O . SER A 1 179 ? 35.374 -18.494 -4.013 1.00 19.55 185 SER A O 1
ATOM 1449 N N . ASN A 1 180 ? 36.035 -17.246 -2.243 1.00 22.64 186 ASN A N 1
ATOM 1450 C CA . ASN A 1 180 ? 36.962 -16.392 -3.013 1.00 24.38 186 ASN A CA 1
ATOM 1451 C C . ASN A 1 180 ? 36.348 -15.843 -4.286 1.00 24.42 186 ASN A C 1
ATOM 1452 O O . ASN A 1 180 ? 37.018 -15.579 -5.269 1.00 24.87 186 ASN A O 1
ATOM 1457 N N . THR A 1 181 ? 35.041 -15.564 -4.208 1.00 18.76 187 THR A N 1
ATOM 1458 C CA . THR A 1 181 ? 34.229 -15.180 -5.353 1.00 19.57 187 THR A CA 1
ATOM 1459 C C . THR A 1 181 ? 33.199 -14.198 -4.878 1.00 18.91 187 THR A C 1
ATOM 1460 O O . THR A 1 181 ? 32.272 -14.599 -4.144 1.00 23.49 187 THR A O 1
ATOM 1464 N N . PHE A 1 182 ? 33.397 -12.960 -5.261 1.00 18.60 188 PHE A N 1
ATOM 1465 C CA . PHE A 1 182 ? 32.627 -11.864 -4.757 1.00 16.99 188 PHE A CA 1
ATOM 1466 C C . PHE A 1 182 ? 32.065 -11.103 -5.944 1.00 19.58 188 PHE A C 1
ATOM 1467 O O . PHE A 1 182 ? 32.614 -11.175 -7.069 1.00 25.26 188 PHE A O 1
ATOM 1475 N N . GLU A 1 183 ? 30.927 -10.457 -5.719 1.00 16.73 189 GLU A N 1
ATOM 1476 C CA . GLU A 1 183 ? 30.238 -9.689 -6.742 1.00 17.07 189 GLU A CA 1
ATOM 1477 C C . GLU A 1 183 ? 30.049 -8.243 -6.314 1.00 16.85 189 GLU A C 1
ATOM 1478 O O . GLU A 1 183 ? 29.899 -7.993 -5.148 1.00 16.30 189 GLU A O 1
ATOM 1484 N N . PRO A 1 184 ? 30.029 -7.308 -7.273 1.00 16.28 190 PRO A N 1
ATOM 1485 C CA . PRO A 1 184 ? 29.926 -5.921 -6.888 1.00 19.25 190 PRO A CA 1
ATOM 1486 C C . PRO A 1 184 ? 28.491 -5.533 -6.515 1.00 16.53 190 PRO A C 1
ATOM 1487 O O . PRO A 1 184 ? 27.498 -6.045 -7.095 1.00 19.28 190 PRO A O 1
ATOM 1491 N N . LEU A 1 185 ? 28.403 -4.663 -5.528 1.00 14.46 191 LEU A N 1
ATOM 1492 C CA . LEU A 1 185 ? 27.177 -3.976 -5.126 1.00 14.12 191 LEU A CA 1
ATOM 1493 C C . LEU A 1 185 ? 27.375 -2.536 -5.538 1.00 17.06 191 LEU A C 1
ATOM 1494 O O . LEU A 1 185 ? 27.792 -1.700 -4.725 1.00 18.99 191 LEU A O 1
ATOM 1499 N N . ASN A 1 186 ? 26.924 -2.286 -6.774 1.00 18.31 192 ASN A N 1
ATOM 1500 C CA . ASN A 1 186 ? 27.147 -1.057 -7.460 1.00 19.02 192 ASN A CA 1
ATOM 1501 C C . ASN A 1 186 ? 25.994 -0.040 -7.386 1.00 17.63 192 ASN A C 1
ATOM 1502 O O . ASN A 1 186 ? 26.090 1.070 -7.975 1.00 19.50 192 ASN A O 1
ATOM 1507 N N . LYS A 1 187 ? 24.912 -0.402 -6.702 1.00 15.81 193 LYS A N 1
ATOM 1508 C CA . LYS A 1 187 ? 23.702 0.413 -6.732 1.00 13.63 193 LYS A CA 1
ATOM 1509 C C . LYS A 1 187 ? 23.312 0.738 -5.289 1.00 13.50 193 LYS A C 1
ATOM 1510 O O . LYS A 1 187 ? 22.630 -0.081 -4.592 1.00 13.73 193 LYS A O 1
ATOM 1513 N N . PRO A 1 188 ? 23.713 1.905 -4.812 1.00 12.10 194 PRO A N 1
ATOM 1514 C CA . PRO A 1 188 ? 23.579 2.194 -3.390 1.00 13.49 194 PRO A CA 1
ATOM 1515 C C . PRO A 1 188 ? 22.083 2.384 -2.983 1.00 11.44 194 PRO A C 1
ATOM 1516 O O . PRO A 1 188 ? 21.761 2.223 -1.816 1.00 11.13 194 PRO A O 1
ATOM 1520 N N . ASP A 1 189 ? 21.249 2.680 -3.961 1.00 11.48 195 ASP A N 1
ATOM 1521 C CA . ASP A 1 189 ? 19.827 2.847 -3.769 1.00 13.51 195 ASP A CA 1
ATOM 1522 C C . ASP A 1 189 ? 19.036 1.566 -3.714 1.00 13.85 195 ASP A C 1
ATOM 1523 O O . ASP A 1 189 ? 17.871 1.582 -3.398 1.00 15.44 195 ASP A O 1
ATOM 1528 N N . SER A 1 190 ? 19.647 0.430 -4.068 1.00 11.96 196 SER A N 1
ATOM 1529 C CA A SER A 1 190 ? 18.952 -0.829 -3.968 0.50 10.60 196 SER A CA 1
ATOM 1530 C CA B SER A 1 190 ? 18.947 -0.833 -3.967 0.50 11.88 196 SER A CA 1
ATOM 1531 C C . SER A 1 190 ? 18.714 -1.179 -2.509 1.00 12.87 196 SER A C 1
ATOM 1532 O O . SER A 1 190 ? 19.532 -0.916 -1.652 1.00 11.98 196 SER A O 1
ATOM 1537 N N . THR A 1 191 ? 17.576 -1.833 -2.237 1.00 13.11 197 THR A N 1
ATOM 1538 C CA . THR A 1 191 ? 17.317 -2.411 -0.931 1.00 13.00 197 THR A CA 1
ATOM 1539 C C . THR A 1 191 ? 18.071 -3.762 -0.812 1.00 11.21 197 THR A C 1
ATOM 1540 O O . THR A 1 191 ? 18.475 -4.360 -1.813 1.00 12.23 197 THR A O 1
ATOM 1544 N N . ILE A 1 192 ? 18.241 -4.197 0.405 1.00 11.67 198 ILE A N 1
ATOM 1545 C CA . ILE A 1 192 ? 18.770 -5.510 0.698 1.00 11.09 198 ILE A CA 1
ATOM 1546 C C . ILE A 1 192 ? 17.958 -6.624 0.036 1.00 12.07 198 ILE A C 1
ATOM 1547 O O . ILE A 1 192 ? 18.517 -7.547 -0.564 1.00 12.17 198 ILE A O 1
ATOM 1552 N N . GLN A 1 193 ? 16.640 -6.454 0.030 1.00 12.15 199 GLN A N 1
ATOM 1553 C CA . GLN A 1 193 ? 15.780 -7.383 -0.699 1.00 12.90 199 GLN A CA 1
ATOM 1554 C C . GLN A 1 193 ? 16.110 -7.415 -2.176 1.00 13.83 199 GLN A C 1
ATOM 1555 O O . GLN A 1 193 ? 16.246 -8.479 -2.798 1.00 13.31 199 GLN A O 1
ATOM 1561 N N . ASP A 1 194 ? 16.191 -6.217 -2.792 1.00 12.69 200 ASP A N 1
ATOM 1562 C CA . ASP A 1 194 ? 16.400 -6.176 -4.225 1.00 14.79 200 ASP A CA 1
ATOM 1563 C C . ASP A 1 194 ? 17.788 -6.725 -4.619 1.00 12.24 200 ASP A C 1
ATOM 1564 O O . ASP A 1 194 ? 17.929 -7.327 -5.695 1.00 15.98 200 ASP A O 1
ATOM 1569 N N . ALA A 1 195 ? 18.791 -6.527 -3.759 1.00 12.25 201 ALA A N 1
ATOM 1570 C CA . ALA A 1 195 ? 20.155 -6.989 -4.002 1.00 12.55 201 ALA A CA 1
ATOM 1571 C C . ALA A 1 195 ? 20.295 -8.476 -3.772 1.00 12.74 201 ALA A C 1
ATOM 1572 O O . ALA A 1 195 ? 21.305 -9.057 -4.102 1.00 16.47 201 ALA A O 1
ATOM 1574 N N . GLY A 1 196 ? 19.314 -9.108 -3.160 1.00 13.18 202 GLY A N 1
ATOM 1575 C CA . GLY A 1 196 ? 19.336 -10.533 -2.940 1.00 14.34 202 GLY A CA 1
ATOM 1576 C C . GLY A 1 196 ? 20.221 -11.003 -1.808 1.00 12.17 202 GLY A C 1
ATOM 1577 O O . GLY A 1 196 ? 20.664 -12.191 -1.838 1.00 15.26 202 GLY A O 1
ATOM 1578 N N . LEU A 1 197 ? 20.533 -10.129 -0.843 1.00 11.64 203 LEU A N 1
ATOM 1579 C CA . LEU A 1 197 ? 21.449 -10.519 0.220 1.00 10.89 203 LEU A CA 1
ATOM 1580 C C . LEU A 1 197 ? 20.726 -11.459 1.191 1.00 10.71 203 LEU A C 1
ATOM 1581 O O . LEU A 1 197 ? 19.460 -11.497 1.257 1.00 14.08 203 LEU A O 1
ATOM 1586 N N . TYR A 1 198 ? 21.483 -12.212 1.946 1.00 10.08 204 TYR A N 1
ATOM 1587 C CA . TYR A 1 198 ? 20.892 -13.247 2.852 1.00 11.02 204 TYR A CA 1
ATOM 1588 C C . TYR A 1 198 ? 21.647 -13.329 4.176 1.00 12.47 204 TYR A C 1
ATOM 1589 O O . TYR A 1 198 ? 22.778 -12.869 4.343 1.00 12.07 204 TYR A O 1
ATOM 1598 N N . GLN A 1 199 ? 20.972 -13.943 5.151 1.00 11.86 205 GLN A N 1
ATOM 1599 C CA . GLN A 1 199 ? 21.486 -14.149 6.480 1.00 12.90 205 GLN A CA 1
ATOM 1600 C C . GLN A 1 199 ? 22.879 -14.789 6.495 1.00 12.80 205 GLN A C 1
ATOM 1601 O O . GLN A 1 199 ? 23.055 -15.874 5.915 1.00 13.96 205 GLN A O 1
ATOM 1607 N N . GLY A 1 200 ? 23.830 -14.149 7.158 1.00 13.91 206 GLY A N 1
ATOM 1608 C CA . GLY A 1 200 ? 25.184 -14.656 7.321 1.00 13.47 206 GLY A CA 1
ATOM 1609 C C . GLY A 1 200 ? 26.105 -14.345 6.179 1.00 14.15 206 GLY A C 1
ATOM 1610 O O . GLY A 1 200 ? 27.300 -14.773 6.199 1.00 18.27 206 GLY A O 1
ATOM 1611 N N . GLN A 1 201 ? 25.588 -13.647 5.170 1.00 11.86 207 G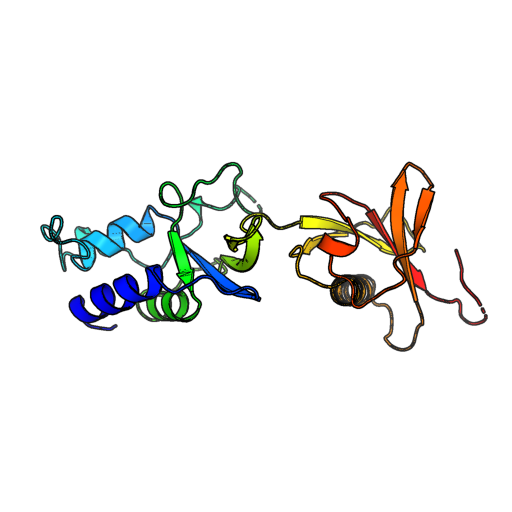LN A N 1
ATOM 1612 C CA . GLN A 1 201 ? 26.406 -13.313 4.011 1.00 9.81 207 GLN A CA 1
ATOM 1613 C C . GLN A 1 201 ? 27.550 -12.354 4.348 1.00 11.74 207 GLN A C 1
ATOM 1614 O O . GL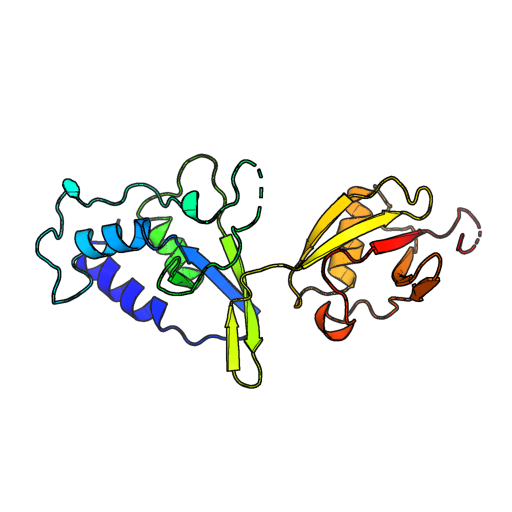N A 1 201 ? 27.351 -11.409 5.125 1.00 10.96 207 GLN A O 1
ATOM 1620 N N . VAL A 1 202 ? 28.738 -12.597 3.782 1.00 11.82 208 VAL A N 1
ATOM 1621 C CA . VAL A 1 202 ? 29.884 -11.697 3.926 1.00 10.45 208 VAL A CA 1
ATOM 1622 C C . VAL A 1 202 ? 29.811 -10.573 2.897 1.00 12.44 208 VAL A C 1
ATOM 1623 O O . VAL A 1 202 ? 29.650 -10.809 1.697 1.00 12.89 208 VAL A O 1
ATOM 1627 N N . LEU A 1 203 ? 29.915 -9.355 3.421 1.00 11.19 209 LEU A N 1
ATOM 1628 C CA . LEU A 1 203 ? 30.077 -8.176 2.667 1.00 10.89 209 LEU A CA 1
ATOM 1629 C C . LEU A 1 203 ? 31.425 -7.580 2.975 1.00 12.66 209 LEU A C 1
ATOM 1630 O O . LEU A 1 203 ? 31.803 -7.464 4.152 1.00 15.73 209 LEU A O 1
ATOM 1635 N N . VAL A 1 204 ? 32.158 -7.204 1.923 1.00 13.17 210 VAL A N 1
ATOM 1636 C CA . VAL A 1 204 ? 33.451 -6.595 2.100 1.00 12.14 210 VAL A CA 1
ATOM 1637 C C . VAL A 1 204 ? 33.492 -5.214 1.396 1.00 12.98 210 VAL A C 1
ATOM 1638 O O . VAL A 1 204 ? 33.072 -5.088 0.245 1.00 15.03 210 VAL A O 1
ATOM 1642 N N . ILE A 1 205 ? 34.024 -4.212 2.121 1.00 13.69 211 ILE A N 1
ATOM 1643 C CA . ILE A 1 205 ? 34.306 -2.910 1.498 1.00 15.13 211 ILE A CA 1
ATOM 1644 C C . ILE A 1 205 ? 35.795 -2.806 1.218 1.00 17.12 211 ILE A C 1
ATOM 1645 O O . ILE A 1 205 ? 36.631 -3.340 1.961 1.00 18.18 211 ILE A O 1
ATOM 1650 N N . GLU A 1 206 ? 36.072 -2.158 0.087 1.00 20.34 212 GLU A N 1
ATOM 1651 C CA . GLU A 1 206 ? 37.456 -1.798 -0.236 1.00 23.33 212 GLU A CA 1
ATOM 1652 C C . GLU A 1 206 ? 37.543 -0.303 -0.517 1.00 23.00 212 GLU A C 1
ATOM 1653 O O . GLU A 1 206 ? 36.564 0.300 -0.995 1.00 21.34 212 GLU A O 1
ATOM 1659 N N . GLN A 1 207 ? 38.668 0.276 -0.097 1.00 22.36 213 GLN A N 1
ATOM 1660 C CA . GLN A 1 207 ? 38.940 1.680 -0.227 1.00 24.64 213 GLN A CA 1
ATOM 1661 C C . GLN A 1 207 ? 39.878 1.907 -1.384 1.00 26.12 213 GLN A C 1
ATOM 1662 O O . GLN A 1 207 ? 40.641 1.042 -1.707 1.00 27.16 213 GLN A O 1
ATOM 1668 N N . LYS A 1 208 ? 39.823 3.055 -2.040 1.00 25.35 214 LYS A N 1
ATOM 1669 C CA . LYS A 1 208 ? 40.929 3.286 -2.972 1.00 30.38 214 LYS A CA 1
ATOM 1670 C C . LYS A 1 208 ? 42.217 3.668 -2.177 1.00 24.00 214 LYS A C 1
ATOM 1671 O O . LYS A 1 208 ? 42.239 4.221 -1.036 1.00 22.49 214 LYS A O 1
ATOM 1674 N N . ASN A 1 209 ? 43.274 3.256 -2.792 1.00 27.67 215 ASN A N 1
ATOM 1675 C CA . ASN A 1 209 ? 44.615 3.496 -2.275 1.00 20.71 215 ASN A CA 1
ATOM 1676 C C . ASN A 1 209 ? 45.009 4.985 -2.296 1.00 24.62 215 ASN A C 1
ATOM 1677 O O . ASN A 1 209 ? 44.297 5.845 -2.851 1.00 24.59 215 ASN A O 1
ATOM 1682 N N . GLU A 1 210 ? 46.144 5.324 -1.698 1.00 25.55 216 GLU A N 1
ATOM 1683 C CA . GLU A 1 210 ? 46.582 6.723 -1.600 1.00 24.91 216 GLU A CA 1
ATOM 1684 C C . GLU A 1 210 ? 46.780 7.278 -2.995 1.00 26.43 216 GLU A C 1
ATOM 1685 O O . GLU A 1 210 ? 46.523 8.484 -3.242 1.00 31.09 216 GLU A O 1
ATOM 1691 N N . ASP A 1 211 ? 47.158 6.393 -3.928 1.00 31.86 217 ASP A N 1
ATOM 1692 C CA . ASP A 1 211 ? 47.296 6.795 -5.313 1.00 27.47 217 ASP A CA 1
ATOM 1693 C C . ASP A 1 211 ? 45.983 6.834 -6.099 1.00 40.85 217 ASP A C 1
ATOM 1694 O O . ASP A 1 211 ? 44.941 6.482 -5.538 1.00 34.39 217 ASP A O 1
ATOM 1699 N N . THR A 1 213 ? 43.923 4.358 -7.202 1.00 45.73 219 THR A N 1
ATOM 1700 C CA . THR A 1 213 ? 43.616 2.995 -7.650 1.00 32.00 219 THR A CA 1
ATOM 1701 C C . THR A 1 213 ? 42.886 2.098 -6.610 1.00 35.67 219 THR A C 1
ATOM 1702 O O . THR A 1 213 ? 42.880 2.396 -5.394 1.00 31.09 219 THR A O 1
ATOM 1706 N N . TRP A 1 214 ? 42.283 1.016 -7.092 1.00 28.99 220 TRP A N 1
ATOM 1707 C CA . TRP A 1 214 ? 41.566 0.088 -6.226 1.00 26.85 220 TRP A CA 1
ATOM 1708 C C . TRP A 1 214 ? 42.444 -1.098 -5.843 1.00 25.17 220 TRP A C 1
ATOM 1709 O O . TRP A 1 214 ? 43.143 -1.662 -6.685 1.00 37.11 220 TRP A O 1
ATOM 1720 N N . PRO A 1 215 ? 42.402 -1.473 -4.569 1.00 28.73 221 PRO A N 1
ATOM 1721 C CA . PRO A 1 215 ? 43.198 -2.599 -4.070 1.00 25.53 221 PRO A CA 1
ATOM 1722 C C . PRO A 1 215 ? 42.713 -3.930 -4.635 1.00 35.31 221 PRO A C 1
ATOM 1723 O O . PRO A 1 215 ? 43.527 -4.778 -4.999 1.00 35.69 221 PRO A O 1
ATOM 1727 N N . ARG A 1 216 ? 41.397 -4.104 -4.704 1.00 40.00 222 ARG A N 1
ATOM 1728 C CA . ARG A 1 216 ? 40.814 -5.335 -5.226 1.00 33.05 222 ARG A CA 1
ATOM 1729 C C . ARG A 1 216 ? 40.835 -5.352 -6.750 1.00 35.07 222 ARG A C 1
ATOM 1730 O O . ARG A 1 216 ? 40.761 -4.306 -7.394 1.00 38.23 222 ARG A O 1
#

Nearest PDB structures (foldseek):
  4a3p-assembly1_A  TM=1.005E+00  e=9.909E-47  Homo sapiens
  4a3o-assembly1_A  TM=7.379E-01  e=9.719E-40  Homo sapiens
  3jyu-assembly1_B  TM=8.058E-01  e=1.409E-33  Mus musculus
  4mem-assembly2_B  TM=6.463E-01  e=1.440E-25  Rattus norvegicus
  4mel-assembly1_A  TM=4.785E-01  e=4.651E-22  Homo sapiens

Sequence (210 aa):
AADLDTQRSDIATLLKTTSSLRKGDTWYLVDSSRWFKQWKKYVGFDSWDKYQMGDQNVYPGPIDNSGLLKDGSLKEHLIDELDYILLPTEGWNKLVSSWYTLMMEGQEPIARKVVEQGMFCKVEVYLTELKLCENGNMNNVVTRRFSKADTIDTIEKEIRKIFSIPDEKETRLWNKYMSSNTFEPLNKPDSSTIQDAGLYQGQVLVIEQKNEDTWPR